Protein AF-A0A7S1LXK4-F1 (afdb_monomer)

Sequence (295 aa):
VEFARGAAPAPGPMAAAAAAAAPSRPEQGEATGSEATQEEAAAAAGPGPAPDNTASEDAEKEEGLSMALQESLAEALDREGADVSAALLHSKLDAPPRSSDGIVVWRLTNLTEEITRAILSSEALAGCRDHVTEAGCKVTPAWARGAILLVPLTEEFLSEVGLVLKEYNVVALESHKERLKEALMSVPRRRRPQVKPDHEAGAAGAEQAASGAHEEGADLGSGRAQPAPAAAAAACSAADPFEELGVVVEHTFLHCRGALHFDLSEASSSALVQTEPRGAAGAPARANPRRWGPA

Mean predicted aligned error: 17.81 Å

Foldseek 3Di:
DDDDDDDDDDDDDDDDDDDDDDDDDDDDDDPPDDDDDDDDDDDDDDDDDDPDPCVVVVVVVVVVVVVVVVVVVVVVVVVVVVVVVVVVVVVVVPPLPCPPQQKFKKFWPDDDPVLVCLCVVDPLLPVLCVQLVVLVHHQQDPLQQQEGESHNDDPVRCVVLVFRHYNRIYIDHPVCVVSSVVSLVVPPPVPRIDIDTDPPRRVPPPPVVPPPPDDDDDDDDDDDDDDDDDDDDDDDDDPDPPPDPDDDPDDDDDDPPDPPPPPPPDPDDDDDPPPPDPPPPPDPDPPDPPPDDDD

Solvent-accessible surface area (backbone atoms only — not comparable to full-atom values): 20071 Å² total; per-residue (Å²): 135,88,80,82,86,78,81,83,84,82,89,77,88,82,81,89,80,90,79,89,77,83,83,81,83,82,79,87,78,83,82,83,77,78,94,86,82,91,83,89,78,83,88,80,95,72,83,83,79,76,92,67,92,59,74,67,66,54,54,58,50,51,53,53,50,53,51,52,52,52,51,54,50,54,54,50,52,54,51,48,52,50,50,52,52,50,51,51,54,48,52,63,68,66,45,72,83,70,48,91,82,40,62,40,46,30,33,38,76,56,72,48,72,70,55,51,46,36,52,74,68,24,71,71,39,41,69,37,48,48,53,12,46,75,68,73,32,65,47,66,40,81,88,37,53,64,16,41,36,44,49,71,69,56,72,65,58,35,60,74,66,48,46,63,68,42,49,41,30,34,38,29,42,62,85,46,51,62,36,53,53,55,24,46,61,79,42,58,81,93,76,40,55,52,82,38,82,44,81,64,44,56,52,77,67,63,63,72,72,72,78,74,84,86,80,89,79,92,79,90,78,90,83,88,81,90,80,84,89,81,88,84,83,82,83,79,88,72,83,80,84,73,77,77,83,80,83,78,89,75,74,100,67,91,78,80,87,62,96,70,83,71,83,73,78,82,88,68,94,75,78,88,78,78,78,75,81,81,80,68,88,78,72,78,80,77,77,66,92,79,71,78,74,87,130

Structure (mmCIF, N/CA/C/O backbone):
data_AF-A0A7S1LXK4-F1
#
_entry.id   AF-A0A7S1LXK4-F1
#
loop_
_atom_site.group_PDB
_atom_site.id
_atom_site.type_symbol
_atom_site.label_atom_id
_atom_site.label_alt_id
_atom_site.label_comp_id
_atom_site.label_asym_id
_atom_site.label_entity_id
_atom_site.label_seq_id
_atom_site.pdbx_PDB_ins_code
_atom_site.Cartn_x
_atom_site.Cartn_y
_atom_site.Cartn_z
_atom_site.occupancy
_atom_site.B_iso_or_equiv
_atom_site.auth_seq_id
_atom_site.auth_comp_id
_atom_site.auth_asym_id
_atom_site.auth_atom_id
_atom_site.pdbx_PDB_model_num
ATOM 1 N N . VAL A 1 1 ? -41.955 26.066 17.492 1.00 53.88 1 VAL A N 1
ATOM 2 C CA . VAL A 1 1 ? -40.515 26.343 17.678 1.00 53.88 1 VAL A CA 1
ATOM 3 C C . VAL A 1 1 ? -39.891 26.309 16.295 1.00 53.88 1 VAL A C 1
ATOM 5 O O . VAL A 1 1 ? -39.625 25.236 15.773 1.00 53.88 1 VAL A O 1
ATOM 8 N N . GLU A 1 2 ? -39.849 27.474 15.650 1.00 47.59 2 GLU A N 1
ATOM 9 C CA . GLU A 1 2 ? -39.208 27.696 14.350 1.00 47.59 2 GLU A CA 1
ATOM 10 C C . GLU A 1 2 ? -37.697 27.517 14.493 1.00 47.59 2 GLU A C 1
ATOM 12 O O . GLU A 1 2 ? -37.084 28.172 15.335 1.00 47.59 2 GLU A O 1
ATOM 17 N N . PHE A 1 3 ? -37.093 26.654 13.675 1.00 47.16 3 PHE A N 1
ATOM 18 C CA . PHE A 1 3 ? -35.641 26.613 13.522 1.00 47.16 3 PHE A CA 1
ATOM 19 C C . PHE A 1 3 ? -35.255 27.309 12.221 1.00 47.16 3 PHE A C 1
ATOM 21 O O . PHE A 1 3 ? -35.591 26.871 11.120 1.00 47.16 3 PHE A O 1
ATOM 28 N N . ALA A 1 4 ? -34.582 28.441 12.402 1.00 53.91 4 ALA A N 1
ATOM 29 C CA . ALA A 1 4 ? -34.079 29.322 11.370 1.00 53.91 4 ALA A CA 1
ATOM 30 C C . ALA A 1 4 ? -33.127 28.589 10.411 1.00 53.91 4 ALA A C 1
ATOM 32 O O . ALA A 1 4 ? -32.164 27.942 10.824 1.00 53.91 4 ALA A O 1
ATOM 33 N N . ARG A 1 5 ? -33.388 28.740 9.109 1.00 56.91 5 ARG A N 1
ATOM 34 C CA . ARG A 1 5 ? -32.471 28.386 8.022 1.00 56.91 5 ARG A CA 1
ATOM 35 C C . ARG A 1 5 ? -31.301 29.375 8.021 1.00 56.91 5 ARG A C 1
ATOM 37 O O . ARG A 1 5 ? -31.470 30.525 7.628 1.00 56.91 5 ARG A O 1
ATOM 44 N N . GLY A 1 6 ? -30.136 28.922 8.480 1.00 56.69 6 GLY A N 1
ATOM 45 C CA . GLY A 1 6 ? -28.873 29.654 8.386 1.00 56.69 6 GLY A CA 1
ATOM 46 C C . GLY A 1 6 ? -28.344 29.661 6.951 1.00 56.69 6 GLY A C 1
ATOM 47 O O . GLY A 1 6 ? -28.226 28.613 6.321 1.00 56.69 6 GLY A O 1
ATOM 48 N N . ALA A 1 7 ? -28.073 30.861 6.445 1.00 56.94 7 ALA A N 1
ATOM 49 C CA . ALA A 1 7 ? -27.560 31.142 5.113 1.00 56.94 7 ALA A CA 1
ATOM 50 C C . ALA A 1 7 ? -26.106 30.666 4.935 1.00 56.94 7 ALA A C 1
ATOM 52 O O . ALA A 1 7 ? -25.262 30.885 5.803 1.00 56.94 7 ALA A O 1
ATOM 53 N N . ALA A 1 8 ? -25.821 30.048 3.787 1.00 54.75 8 ALA A N 1
ATOM 54 C CA . ALA A 1 8 ? -24.479 29.653 3.373 1.00 54.75 8 ALA A CA 1
ATOM 55 C C . ALA A 1 8 ? -23.673 30.869 2.858 1.00 54.75 8 ALA A C 1
ATOM 57 O O . ALA A 1 8 ? -24.229 31.680 2.111 1.00 54.75 8 ALA A O 1
ATOM 58 N N . PRO A 1 9 ? -22.382 31.010 3.215 1.00 66.00 9 PRO A N 1
ATOM 59 C CA . PRO A 1 9 ? -21.517 32.056 2.678 1.00 66.00 9 PRO A CA 1
ATOM 60 C C . PRO A 1 9 ? -21.028 31.717 1.260 1.00 66.00 9 PRO A C 1
ATOM 62 O O . PRO A 1 9 ? -20.690 30.575 0.952 1.00 66.00 9 PRO A O 1
ATOM 65 N N . ALA A 1 10 ? -20.992 32.733 0.397 1.00 57.09 10 ALA A N 1
ATOM 66 C CA . ALA A 1 10 ? -20.545 32.637 -0.990 1.00 57.09 10 ALA A CA 1
ATOM 67 C C . ALA A 1 10 ? -19.016 32.429 -1.107 1.00 57.09 10 ALA A C 1
ATOM 69 O O . ALA A 1 10 ? -18.265 33.034 -0.337 1.00 57.09 10 ALA A O 1
ATOM 70 N N . PRO A 1 11 ? -18.536 31.640 -2.088 1.00 63.84 11 PRO A N 1
ATOM 71 C CA . PRO A 1 11 ? -17.110 31.498 -2.373 1.00 63.84 11 PRO A CA 1
ATOM 72 C C . PRO A 1 11 ? -16.569 32.735 -3.108 1.00 63.84 11 PRO A C 1
ATOM 74 O O . PRO A 1 11 ? -17.102 33.151 -4.137 1.00 63.84 11 PRO A O 1
ATOM 77 N N . GLY A 1 12 ? -15.509 33.334 -2.562 1.00 61.81 12 GLY A N 1
ATOM 78 C CA . GLY A 1 12 ? -14.799 34.459 -3.174 1.00 61.81 12 GLY A CA 1
ATOM 79 C C . GLY A 1 12 ? -13.861 34.026 -4.314 1.00 61.81 12 GLY A C 1
ATOM 80 O O . GLY A 1 12 ? -13.369 32.896 -4.305 1.00 61.81 12 GLY A O 1
ATOM 81 N N . PRO A 1 13 ? -13.582 34.911 -5.290 1.00 63.34 13 PRO A N 1
ATOM 82 C CA . PRO A 1 13 ? -12.701 34.614 -6.416 1.00 63.34 13 PRO A CA 1
ATOM 83 C C . PRO A 1 13 ? -11.227 34.715 -5.994 1.00 63.34 13 PRO A C 1
ATOM 85 O O . PRO A 1 13 ? -10.754 35.794 -5.635 1.00 63.34 13 PRO A O 1
ATOM 88 N N . MET A 1 14 ? -10.483 33.605 -6.049 1.00 51.50 14 MET A N 1
ATOM 89 C CA . MET A 1 14 ? -9.023 33.639 -5.921 1.00 51.50 14 MET A CA 1
ATOM 90 C C . MET A 1 14 ? -8.381 33.936 -7.275 1.00 51.50 14 MET A C 1
ATOM 92 O O . MET A 1 14 ? -8.595 33.239 -8.265 1.00 51.50 14 MET A O 1
ATOM 96 N N . ALA A 1 15 ? -7.614 35.023 -7.282 1.00 45.06 15 ALA A N 1
ATOM 97 C CA . ALA A 1 15 ? -6.882 35.558 -8.411 1.00 45.06 15 ALA A CA 1
ATOM 98 C C . ALA A 1 15 ? -5.767 34.608 -8.871 1.00 45.06 15 ALA A C 1
ATOM 100 O O . ALA A 1 15 ? -4.943 34.156 -8.077 1.00 45.06 15 ALA A O 1
ATOM 101 N N . ALA A 1 16 ? -5.729 34.374 -10.181 1.00 43.91 16 ALA A N 1
ATOM 102 C CA . ALA A 1 16 ? -4.607 33.781 -10.884 1.00 43.91 16 ALA A CA 1
ATOM 103 C C . ALA A 1 16 ? -3.480 34.818 -11.023 1.00 43.91 16 ALA A C 1
ATOM 105 O O . ALA A 1 16 ? -3.682 35.884 -11.603 1.00 43.91 16 ALA A O 1
ATOM 106 N N . ALA A 1 17 ? -2.291 34.490 -10.521 1.00 40.62 17 ALA A N 1
ATOM 107 C CA . ALA A 1 17 ? -1.057 35.207 -10.817 1.00 40.62 17 ALA A CA 1
ATOM 108 C C . ALA A 1 17 ? -0.047 34.200 -11.374 1.00 40.62 17 ALA A C 1
ATOM 110 O O . ALA A 1 17 ? 0.619 33.481 -10.634 1.00 40.62 17 ALA A O 1
ATOM 111 N N . ALA A 1 18 ? 0.007 34.128 -12.703 1.00 41.75 18 ALA A N 1
ATOM 112 C CA . ALA A 1 18 ? 1.024 33.409 -13.450 1.00 41.75 18 ALA A CA 1
ATOM 113 C C . ALA A 1 18 ? 2.292 34.273 -13.517 1.00 41.75 18 ALA A C 1
ATOM 115 O O . ALA A 1 18 ? 2.270 35.366 -14.083 1.00 41.75 18 ALA A O 1
ATOM 116 N N . ALA A 1 19 ? 3.390 33.783 -12.946 1.00 42.47 19 ALA A N 1
ATOM 117 C CA . ALA A 1 19 ? 4.724 34.335 -13.141 1.00 42.47 19 ALA A CA 1
ATOM 118 C C . ALA A 1 19 ? 5.570 33.279 -13.860 1.00 42.47 19 ALA A C 1
ATOM 120 O O . ALA A 1 19 ? 6.016 32.305 -13.260 1.00 42.47 19 ALA A O 1
ATOM 121 N N . ALA A 1 20 ? 5.731 33.468 -15.169 1.00 43.97 20 ALA A N 1
ATOM 122 C CA . ALA A 1 20 ? 6.624 32.691 -16.012 1.00 43.97 20 ALA A CA 1
ATOM 123 C C . ALA A 1 20 ? 8.077 33.097 -15.719 1.00 43.97 20 ALA A C 1
ATOM 125 O O . ALA A 1 20 ? 8.474 34.231 -15.990 1.00 43.97 20 ALA A O 1
ATOM 126 N N . ALA A 1 21 ? 8.859 32.172 -15.167 1.00 40.34 21 ALA A N 1
ATOM 127 C CA . ALA A 1 21 ? 10.305 32.294 -15.036 1.00 40.34 21 ALA A CA 1
ATOM 128 C C . ALA A 1 21 ? 10.959 31.353 -16.056 1.00 40.34 21 ALA A C 1
ATOM 130 O O . ALA A 1 21 ? 10.802 30.138 -15.984 1.00 40.34 21 ALA A O 1
ATOM 131 N N . ALA A 1 22 ? 11.645 31.935 -17.038 1.00 53.81 22 ALA A N 1
ATOM 132 C CA . ALA A 1 22 ? 12.404 31.214 -18.052 1.00 53.81 22 ALA A CA 1
ATOM 133 C C . ALA A 1 22 ? 13.694 30.626 -17.447 1.00 53.81 22 ALA A C 1
ATOM 135 O O . ALA A 1 22 ? 14.408 31.365 -16.762 1.00 53.81 22 ALA A O 1
ATOM 136 N N . PRO A 1 23 ? 14.042 29.352 -17.705 1.00 49.03 23 PRO A N 1
ATOM 137 C CA . PRO A 1 23 ? 15.335 28.820 -17.307 1.00 49.03 23 PRO A CA 1
ATOM 138 C C . PRO A 1 23 ? 16.425 29.175 -18.325 1.00 49.03 23 PRO A C 1
ATOM 140 O O . PRO A 1 23 ? 16.318 28.951 -19.532 1.00 49.03 23 PRO A O 1
ATOM 143 N N . SER A 1 24 ? 17.483 29.760 -17.779 1.00 46.72 24 SER A N 1
ATOM 144 C CA . SER A 1 24 ? 18.736 30.122 -18.422 1.00 46.72 24 SER A CA 1
ATOM 145 C C . SER A 1 24 ? 19.463 28.902 -18.991 1.00 46.72 24 SER A C 1
ATOM 147 O O . SER A 1 24 ? 19.597 27.870 -18.340 1.00 46.72 24 SER A O 1
ATOM 149 N N . ARG A 1 25 ? 19.969 29.071 -20.210 1.00 52.72 25 ARG A N 1
ATOM 150 C CA . ARG A 1 25 ? 20.787 28.135 -20.987 1.00 52.72 25 ARG A CA 1
ATOM 151 C C . ARG A 1 25 ? 22.205 28.044 -20.387 1.00 52.72 25 ARG A C 1
ATOM 153 O O . ARG A 1 25 ? 22.871 29.080 -20.377 1.00 52.72 25 ARG A O 1
ATOM 160 N N . PRO A 1 26 ? 22.688 26.881 -19.908 1.00 50.69 26 PRO A N 1
ATOM 161 C CA . PRO A 1 26 ? 24.086 26.743 -19.522 1.00 50.69 26 PRO A CA 1
ATOM 162 C C . PRO A 1 26 ? 24.978 26.565 -20.755 1.00 50.69 26 PRO A C 1
ATOM 164 O O . PRO A 1 26 ? 24.621 25.913 -21.740 1.00 50.69 26 PRO A O 1
ATOM 167 N N . GLU A 1 27 ? 26.117 27.244 -20.683 1.00 50.47 27 GLU A N 1
ATOM 168 C CA . GLU A 1 27 ? 27.153 27.343 -21.696 1.00 50.47 27 GLU A CA 1
ATOM 169 C C . GLU A 1 27 ? 27.852 26.010 -21.969 1.00 50.47 27 GLU A C 1
ATOM 171 O O . GLU A 1 27 ? 28.003 25.148 -21.105 1.00 50.47 27 GLU A O 1
ATOM 176 N N . GLN A 1 28 ? 28.294 25.883 -23.216 1.00 44.75 28 GLN A N 1
ATOM 177 C CA . GLN A 1 28 ? 29.116 24.803 -23.731 1.00 44.75 28 GLN A CA 1
ATOM 178 C C . GLN A 1 28 ? 30.494 24.843 -23.057 1.00 44.75 28 GLN A C 1
ATOM 180 O O . GLN A 1 28 ? 31.266 25.773 -23.270 1.00 44.75 28 GLN A O 1
ATOM 185 N N . GLY A 1 29 ? 30.801 23.826 -22.253 1.00 43.09 29 GLY A N 1
ATOM 186 C CA . GLY A 1 29 ? 32.156 23.558 -21.782 1.00 43.09 29 GLY A CA 1
ATOM 187 C C . GLY A 1 29 ? 32.889 22.674 -22.785 1.00 43.09 29 GLY A C 1
ATOM 188 O O . GLY A 1 29 ? 32.691 21.461 -22.796 1.00 43.09 29 GLY A O 1
ATOM 189 N N . GLU A 1 30 ? 33.728 23.279 -23.625 1.00 50.88 30 GLU A N 1
ATOM 190 C CA . GLU A 1 30 ? 34.784 22.581 -24.362 1.00 50.88 30 GLU A CA 1
ATOM 191 C C . GLU A 1 30 ? 35.771 21.964 -23.361 1.00 50.88 30 GLU A C 1
ATOM 193 O O . GLU A 1 30 ? 36.568 22.664 -22.738 1.00 50.88 30 GLU A O 1
ATOM 198 N N . ALA A 1 31 ? 35.725 20.641 -23.206 1.00 43.78 31 ALA A N 1
ATOM 199 C CA . ALA A 1 31 ? 36.768 19.888 -22.524 1.00 43.78 31 ALA A CA 1
ATOM 200 C C . ALA A 1 31 ? 37.846 19.495 -23.542 1.00 43.78 31 ALA A C 1
ATOM 202 O O . ALA A 1 31 ? 37.833 18.410 -24.119 1.00 43.78 31 ALA A O 1
ATOM 203 N N . THR A 1 32 ? 38.779 20.413 -23.770 1.00 48.84 32 THR A N 1
ATOM 204 C CA . THR A 1 32 ? 40.117 20.095 -24.267 1.00 48.84 32 THR A CA 1
ATOM 205 C C . THR A 1 32 ? 40.900 19.424 -23.133 1.00 48.84 32 THR A C 1
ATOM 207 O O . THR A 1 32 ? 41.011 19.970 -22.037 1.00 48.84 32 THR A O 1
ATOM 210 N N . GLY A 1 33 ? 41.403 18.206 -23.358 1.00 41.22 33 GLY A N 1
ATOM 211 C CA . GLY A 1 33 ? 42.074 17.416 -22.323 1.00 41.22 33 GLY A CA 1
ATOM 212 C C . GLY A 1 33 ? 43.125 16.463 -22.885 1.00 41.22 33 GLY A C 1
ATOM 213 O O . GLY A 1 33 ? 42.791 15.349 -23.265 1.00 41.22 33 GLY A O 1
ATOM 214 N N . SER A 1 34 ? 44.361 16.973 -22.914 1.00 46.03 34 SER A N 1
ATOM 215 C CA . SER A 1 34 ? 45.692 16.351 -22.768 1.00 46.03 34 SER A CA 1
ATOM 216 C C . SER A 1 34 ? 45.949 14.924 -23.283 1.00 46.03 34 SER A C 1
ATOM 218 O O . SER A 1 34 ? 45.336 13.961 -22.845 1.00 46.03 34 SER A O 1
ATOM 220 N N . GLU A 1 35 ? 46.885 14.715 -24.216 1.00 48.69 35 GLU A N 1
ATOM 221 C CA . GLU A 1 35 ? 48.357 14.806 -24.040 1.00 48.69 35 GLU A CA 1
ATOM 222 C C . GLU A 1 35 ? 48.911 13.991 -22.858 1.00 48.69 35 GLU A C 1
ATOM 224 O O . GLU A 1 35 ? 48.919 14.462 -21.726 1.00 48.69 35 GLU A O 1
ATOM 229 N N . ALA A 1 36 ? 49.417 12.793 -23.169 1.00 49.16 36 ALA A N 1
ATOM 230 C CA . ALA A 1 36 ? 50.569 12.080 -22.587 1.00 49.16 36 ALA A CA 1
ATOM 231 C C . ALA A 1 36 ? 50.424 10.608 -23.034 1.00 49.16 36 ALA A C 1
ATOM 233 O O . ALA A 1 36 ? 49.362 10.020 -22.884 1.00 49.16 36 ALA A O 1
ATOM 234 N N . THR A 1 37 ? 51.392 9.947 -23.662 1.00 46.97 37 THR A N 1
ATOM 235 C CA . THR A 1 37 ? 52.728 9.687 -23.123 1.00 46.97 37 THR A CA 1
ATOM 236 C C . THR A 1 37 ? 53.651 9.276 -24.273 1.00 46.97 37 THR A C 1
ATOM 238 O O . THR A 1 37 ? 53.353 8.338 -25.010 1.00 46.97 37 THR A O 1
ATOM 241 N N . GLN A 1 38 ? 54.771 9.987 -24.419 1.00 48.25 38 GLN A N 1
ATOM 242 C CA . GLN A 1 38 ? 55.936 9.545 -25.183 1.00 48.25 38 GLN A CA 1
ATOM 243 C C . GLN A 1 38 ? 56.698 8.522 -24.336 1.00 48.25 38 GLN A C 1
ATOM 245 O O . GLN A 1 38 ? 57.143 8.859 -23.240 1.00 48.25 38 GLN A O 1
ATOM 250 N N . GLU A 1 39 ? 56.863 7.299 -24.843 1.00 54.84 39 GLU A N 1
ATOM 251 C CA . GLU A 1 39 ? 57.830 6.345 -24.302 1.00 54.84 39 GLU A CA 1
ATOM 252 C C . GLU A 1 39 ? 58.993 6.191 -25.287 1.00 54.84 39 GLU A C 1
ATOM 254 O O . GLU A 1 39 ? 58.870 5.704 -26.411 1.00 54.84 39 GLU A O 1
ATOM 259 N N . GLU A 1 40 ? 60.116 6.720 -24.823 1.00 58.50 40 GLU A N 1
ATOM 260 C CA . GLU A 1 40 ? 61.453 6.717 -25.382 1.00 58.50 40 GLU A CA 1
ATOM 261 C C . GLU A 1 40 ? 62.069 5.314 -25.256 1.00 58.50 40 GLU A C 1
ATOM 263 O O . GLU A 1 40 ? 62.276 4.820 -24.149 1.00 58.50 40 GLU A O 1
ATOM 268 N N . ALA A 1 41 ? 62.412 4.676 -26.379 1.00 52.78 41 ALA A N 1
ATOM 269 C CA . ALA A 1 41 ? 63.251 3.479 -26.378 1.00 52.78 41 ALA A CA 1
ATOM 270 C C . ALA A 1 41 ? 64.334 3.576 -27.457 1.00 52.78 41 ALA A C 1
ATOM 272 O O . ALA A 1 41 ? 64.081 3.747 -28.650 1.00 52.78 41 ALA A O 1
ATOM 273 N N . ALA A 1 42 ? 65.570 3.504 -26.976 1.00 48.62 42 ALA A N 1
ATOM 274 C CA . ALA A 1 42 ? 66.796 3.807 -27.679 1.00 48.62 42 ALA A CA 1
ATOM 275 C C . ALA A 1 42 ? 67.272 2.700 -28.640 1.00 48.62 42 ALA A C 1
ATOM 277 O O . ALA A 1 42 ? 67.256 1.514 -28.329 1.00 48.62 42 ALA A O 1
ATOM 278 N N . ALA A 1 43 ? 67.797 3.165 -29.776 1.00 52.22 43 ALA A N 1
ATOM 279 C CA . ALA A 1 43 ? 69.031 2.743 -30.442 1.00 52.22 43 ALA A CA 1
ATOM 280 C C . ALA A 1 43 ? 69.397 1.242 -30.488 1.00 52.22 43 ALA A C 1
ATOM 282 O O . ALA A 1 43 ? 70.095 0.722 -29.619 1.00 52.22 43 ALA A O 1
ATOM 283 N N . ALA A 1 44 ? 69.144 0.622 -31.644 1.00 47.50 44 ALA A N 1
ATOM 284 C CA . ALA A 1 44 ? 70.005 -0.427 -32.187 1.00 47.50 44 ALA A CA 1
ATOM 285 C C . ALA A 1 44 ? 70.145 -0.246 -33.709 1.00 47.50 44 ALA A C 1
ATOM 287 O O . ALA A 1 44 ? 69.216 -0.483 -34.475 1.00 47.50 44 ALA A O 1
ATOM 288 N N . ALA A 1 45 ? 71.319 0.222 -34.136 1.00 58.12 45 ALA A N 1
ATOM 289 C CA . ALA A 1 45 ? 71.684 0.403 -35.535 1.00 58.12 45 ALA A CA 1
ATOM 290 C C . ALA A 1 45 ? 71.883 -0.964 -36.215 1.00 58.12 45 ALA A C 1
ATOM 292 O O . ALA A 1 45 ? 72.856 -1.666 -35.935 1.00 58.12 45 ALA A O 1
ATOM 293 N N . GLY A 1 46 ? 70.957 -1.327 -37.105 1.00 56.81 46 GLY A N 1
ATOM 294 C CA . GLY A 1 46 ? 71.030 -2.490 -37.992 1.00 56.81 46 GLY A CA 1
ATOM 295 C C . GLY A 1 46 ? 71.011 -2.079 -39.473 1.00 56.81 46 GLY A C 1
ATOM 296 O O . GLY A 1 46 ? 70.585 -0.968 -39.787 1.00 56.81 46 GLY A O 1
ATOM 297 N N . PRO A 1 47 ? 71.512 -2.931 -40.386 1.00 56.09 47 PRO A N 1
ATOM 298 C CA . PRO A 1 47 ? 71.882 -2.558 -41.748 1.00 56.09 47 PRO A CA 1
ATOM 299 C C . PRO A 1 47 ? 70.666 -2.233 -42.624 1.00 56.09 47 PRO A C 1
ATOM 301 O O . PRO A 1 47 ? 69.647 -2.914 -42.566 1.00 56.09 47 PRO A O 1
ATOM 304 N N . GLY A 1 48 ? 70.815 -1.181 -43.435 1.00 57.03 48 GLY A N 1
ATOM 305 C CA . GLY A 1 48 ? 69.747 -0.534 -44.196 1.00 57.03 48 GLY A CA 1
ATOM 306 C C . GLY A 1 48 ? 68.939 -1.477 -45.100 1.00 57.03 48 GLY A C 1
ATOM 307 O O . GLY A 1 48 ? 69.536 -2.174 -45.927 1.00 57.03 48 GLY A O 1
ATOM 308 N N . PRO A 1 49 ? 67.597 -1.472 -44.985 1.00 62.97 49 PRO A N 1
ATOM 309 C CA . PRO A 1 49 ? 66.726 -2.171 -45.913 1.00 62.97 49 PRO A CA 1
ATOM 310 C C . PRO A 1 49 ? 66.633 -1.387 -47.227 1.00 62.97 49 PRO A C 1
ATOM 312 O O . PRO A 1 49 ? 66.597 -0.155 -47.249 1.00 62.97 49 PRO A O 1
ATOM 315 N N . ALA A 1 50 ? 66.628 -2.123 -48.335 1.00 62.44 50 ALA A N 1
ATOM 316 C CA . ALA A 1 50 ? 66.346 -1.585 -49.658 1.00 62.44 50 ALA A CA 1
ATOM 317 C C . ALA A 1 50 ? 64.943 -0.934 -49.688 1.00 62.44 50 ALA A C 1
ATOM 319 O O . ALA A 1 50 ? 64.076 -1.362 -48.925 1.00 62.44 50 ALA A O 1
ATOM 320 N N . PRO A 1 51 ? 64.708 0.085 -50.539 1.00 64.75 51 PRO A N 1
ATOM 321 C CA . PRO A 1 51 ? 63.408 0.739 -50.672 1.00 64.75 51 PRO A CA 1
ATOM 322 C C . PRO A 1 51 ? 62.404 -0.247 -51.276 1.00 64.75 51 PRO A C 1
ATOM 324 O O . PRO A 1 51 ? 62.342 -0.423 -52.493 1.00 64.75 51 PRO A O 1
ATOM 327 N N . ASP A 1 52 ? 61.682 -0.939 -50.401 1.00 57.22 52 ASP A N 1
ATOM 328 C CA . ASP A 1 52 ? 60.659 -1.904 -50.770 1.00 57.22 52 ASP A CA 1
ATOM 329 C C . ASP A 1 52 ? 59.356 -1.172 -51.102 1.00 57.22 52 ASP A C 1
ATOM 331 O O . ASP A 1 52 ? 58.964 -0.200 -50.453 1.00 57.22 52 ASP A O 1
ATOM 335 N N . ASN A 1 53 ? 58.708 -1.615 -52.169 1.00 62.22 53 ASN A N 1
ATOM 336 C CA . ASN A 1 53 ? 57.628 -0.916 -52.865 1.00 62.22 53 ASN A CA 1
ATOM 337 C C . ASN A 1 53 ? 56.257 -1.115 -52.173 1.00 62.22 53 ASN A C 1
ATOM 339 O O . ASN A 1 53 ? 55.220 -1.120 -52.832 1.00 62.22 53 ASN A O 1
ATOM 343 N N . THR A 1 54 ? 56.250 -1.324 -50.852 1.00 61.97 54 THR A N 1
ATOM 344 C CA . THR A 1 54 ? 55.106 -1.802 -50.051 1.00 61.97 54 THR A CA 1
ATOM 345 C C . THR A 1 54 ? 54.227 -0.694 -49.463 1.00 61.97 54 THR A C 1
ATOM 347 O O . THR A 1 54 ? 53.143 -0.976 -48.967 1.00 61.97 54 THR A O 1
ATOM 350 N N . ALA A 1 55 ? 54.625 0.578 -49.573 1.00 69.56 55 ALA A N 1
ATOM 351 C CA . ALA A 1 55 ? 53.913 1.706 -48.958 1.00 69.56 55 ALA A CA 1
ATOM 352 C C . ALA A 1 55 ? 52.482 1.948 -49.493 1.00 69.56 55 ALA A C 1
ATOM 354 O O . ALA A 1 55 ? 51.701 2.643 -48.852 1.00 69.56 55 ALA A O 1
ATOM 355 N N . SER A 1 56 ? 52.128 1.397 -50.660 1.00 72.62 56 SER A N 1
ATOM 356 C CA . SER A 1 56 ? 50.790 1.567 -51.246 1.00 72.62 56 SER A CA 1
ATOM 357 C C . SER A 1 56 ? 49.749 0.599 -50.678 1.00 72.62 56 SER A C 1
ATOM 359 O O . SER A 1 56 ? 48.573 0.941 -50.651 1.00 72.62 56 SER A O 1
ATOM 361 N N . GLU A 1 57 ? 50.148 -0.598 -50.242 1.00 81.31 57 GLU A N 1
ATOM 362 C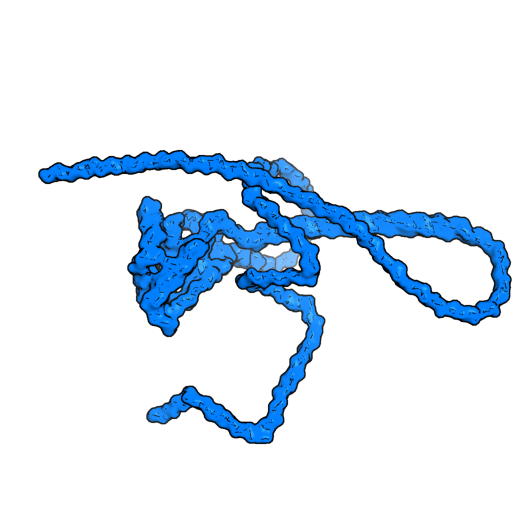 CA . GLU A 1 57 ? 49.200 -1.618 -49.764 1.00 81.31 57 GLU A CA 1
ATOM 363 C C . GLU A 1 57 ? 48.767 -1.383 -48.312 1.00 81.31 57 GLU A C 1
ATOM 365 O O . GLU A 1 57 ? 47.733 -1.891 -47.882 1.00 81.31 57 GLU A O 1
ATOM 370 N N . ASP A 1 58 ? 49.554 -0.631 -47.544 1.00 83.62 58 ASP A N 1
ATOM 371 C CA . ASP A 1 58 ? 49.257 -0.355 -46.139 1.00 83.62 58 ASP A CA 1
ATOM 372 C C . ASP A 1 58 ? 48.206 0.756 -45.981 1.00 83.62 58 ASP A C 1
ATOM 374 O O . ASP A 1 58 ? 47.362 0.664 -45.092 1.00 83.62 58 ASP A O 1
ATOM 378 N N . ALA A 1 59 ? 48.169 1.731 -46.898 1.00 85.38 59 ALA A N 1
ATOM 379 C CA . ALA A 1 59 ? 47.162 2.796 -46.894 1.00 85.38 59 ALA A CA 1
ATOM 380 C C . ALA A 1 59 ? 45.741 2.262 -47.162 1.00 85.38 59 ALA A C 1
ATOM 382 O O . ALA A 1 59 ? 44.800 2.611 -46.452 1.00 85.38 59 ALA A O 1
ATOM 383 N N . GLU A 1 60 ? 45.581 1.353 -48.131 1.00 88.56 60 GLU A N 1
ATOM 384 C CA . GLU A 1 60 ? 44.274 0.744 -48.434 1.00 88.56 60 GLU A CA 1
ATOM 385 C C . GLU A 1 60 ? 43.764 -0.132 -47.276 1.00 88.56 60 GLU A C 1
ATOM 387 O O . GLU A 1 60 ? 42.564 -0.185 -46.996 1.00 88.56 60 GLU A O 1
ATOM 392 N N . LYS A 1 61 ? 44.676 -0.805 -46.560 1.00 90.25 61 LYS A N 1
ATOM 393 C CA . LYS A 1 61 ? 44.331 -1.590 -45.365 1.00 90.25 61 LYS A CA 1
ATOM 394 C C . LYS A 1 61 ? 43.915 -0.694 -44.203 1.00 90.25 61 LYS A C 1
ATOM 396 O O . LYS A 1 61 ? 42.982 -1.045 -43.484 1.00 90.25 61 LYS A O 1
ATOM 401 N N . GLU A 1 62 ? 44.584 0.441 -44.016 1.00 92.12 62 GLU A N 1
ATOM 402 C CA . GLU A 1 62 ? 44.252 1.404 -42.965 1.00 92.12 62 GLU A CA 1
ATOM 403 C C . GLU A 1 62 ? 42.867 2.027 -43.192 1.00 92.12 62 GLU A C 1
ATOM 405 O O . GLU A 1 62 ? 42.046 2.048 -42.271 1.00 92.12 62 GLU A O 1
ATOM 410 N N . GLU A 1 63 ? 42.550 2.426 -44.428 1.00 93.25 63 GLU A N 1
ATOM 411 C CA . GLU A 1 63 ? 41.215 2.926 -44.781 1.00 93.25 63 GLU A CA 1
ATOM 412 C C . GLU A 1 63 ? 40.134 1.861 -44.539 1.00 93.25 63 GLU A C 1
ATOM 414 O O . GLU A 1 63 ? 39.126 2.143 -43.884 1.00 93.25 63 GLU A O 1
ATOM 419 N N . GLY A 1 64 ? 40.366 0.615 -44.965 1.00 94.38 64 GLY A N 1
ATOM 420 C CA . GLY A 1 64 ? 39.431 -0.489 -44.730 1.00 94.38 64 GLY A CA 1
ATOM 421 C C . GLY A 1 64 ? 39.189 -0.782 -43.244 1.00 94.38 64 GLY A C 1
ATOM 422 O O . GLY A 1 64 ? 38.047 -1.001 -42.832 1.00 94.38 64 GLY A O 1
ATOM 423 N N . LEU A 1 65 ? 40.238 -0.737 -42.417 1.00 94.31 65 LEU A N 1
ATOM 424 C CA . LEU A 1 65 ? 40.123 -0.902 -40.964 1.00 94.31 65 LEU A CA 1
ATOM 425 C C . LEU A 1 65 ? 39.348 0.250 -40.319 1.00 94.31 65 LEU A C 1
ATOM 427 O O . LEU A 1 65 ? 38.511 0.008 -39.449 1.00 94.31 65 LEU A O 1
ATOM 431 N N . SER A 1 66 ? 39.591 1.487 -40.759 1.00 95.06 66 SER A N 1
ATOM 432 C CA . SER A 1 66 ? 38.896 2.666 -40.236 1.00 95.06 66 SER A CA 1
ATOM 433 C C . SER A 1 66 ? 37.385 2.596 -40.485 1.00 95.06 66 SER A C 1
ATOM 435 O O . SER A 1 66 ? 36.595 2.834 -39.569 1.00 95.06 66 SER A O 1
ATOM 437 N N . MET A 1 67 ? 36.980 2.164 -41.684 1.00 96.38 67 MET A N 1
ATOM 438 C CA . MET A 1 67 ? 35.573 1.985 -42.037 1.00 96.38 67 MET A CA 1
ATOM 439 C C . MET A 1 67 ? 34.922 0.862 -41.224 1.00 96.38 67 MET A C 1
ATOM 441 O O . MET A 1 67 ? 33.834 1.056 -40.686 1.00 96.38 67 MET A O 1
ATOM 445 N N . ALA A 1 68 ? 35.597 -0.284 -41.074 1.00 97.06 68 ALA A N 1
ATOM 446 C CA . ALA A 1 68 ? 35.077 -1.411 -40.299 1.00 97.06 68 ALA A CA 1
ATOM 447 C C . ALA A 1 68 ? 34.888 -1.064 -38.811 1.00 97.06 68 ALA A C 1
ATOM 449 O O . ALA A 1 68 ? 33.895 -1.459 -38.199 1.00 97.06 68 ALA A O 1
ATOM 450 N N . LEU A 1 69 ? 35.811 -0.293 -38.223 1.00 96.25 69 LEU A N 1
ATOM 451 C CA . LEU A 1 69 ? 35.675 0.195 -36.849 1.00 96.25 69 LEU A CA 1
ATOM 452 C C . LEU A 1 69 ? 34.497 1.162 -36.704 1.00 96.25 69 LEU A C 1
ATOM 454 O O . LEU A 1 69 ? 33.744 1.060 -35.736 1.00 96.25 69 LEU A O 1
ATOM 458 N N . GLN A 1 70 ? 34.315 2.073 -37.664 1.00 97.06 70 GLN A N 1
ATOM 459 C CA . GLN A 1 70 ? 33.205 3.023 -37.646 1.00 97.06 70 GLN A CA 1
ATOM 460 C C . GLN A 1 70 ? 31.846 2.315 -37.753 1.00 97.06 70 GLN A C 1
ATOM 462 O O . GLN A 1 70 ? 30.925 2.651 -37.008 1.00 97.06 70 GLN A O 1
ATOM 467 N N . GLU A 1 71 ? 31.727 1.318 -38.632 1.00 97.50 71 GLU A N 1
ATOM 468 C CA . GLU A 1 71 ? 30.512 0.509 -38.779 1.00 97.50 71 GLU A CA 1
ATOM 469 C C . GLU A 1 71 ? 30.229 -0.312 -37.516 1.00 97.50 71 GLU A C 1
ATOM 471 O O . GLU A 1 71 ? 29.114 -0.283 -36.994 1.00 97.50 71 GLU A O 1
ATOM 476 N N . SER A 1 72 ? 31.253 -0.968 -36.960 1.00 97.38 72 SER A N 1
ATOM 477 C CA . SER A 1 72 ? 31.111 -1.730 -35.718 1.00 97.38 72 SER A CA 1
ATOM 478 C C . SER A 1 72 ? 30.698 -0.852 -34.534 1.00 97.38 72 SER A C 1
ATOM 480 O O . SER A 1 72 ? 29.967 -1.324 -33.664 1.00 97.38 72 SER A O 1
ATOM 482 N N . LEU A 1 73 ? 31.169 0.398 -34.468 1.00 97.00 73 LEU A N 1
ATOM 483 C CA . LEU A 1 73 ? 30.795 1.341 -33.413 1.00 97.00 73 LEU A CA 1
ATOM 484 C C . LEU A 1 73 ? 29.331 1.765 -33.564 1.00 97.00 73 LEU A C 1
ATOM 486 O O . LEU A 1 73 ? 28.587 1.733 -32.585 1.00 97.00 73 LEU A O 1
ATOM 490 N N . ALA A 1 74 ? 28.904 2.108 -34.782 1.00 97.75 74 ALA A N 1
ATOM 491 C CA . ALA A 1 74 ? 27.516 2.469 -35.059 1.00 97.75 74 ALA A CA 1
ATOM 492 C C . ALA A 1 74 ? 26.552 1.324 -34.702 1.00 97.75 74 ALA A C 1
ATOM 494 O O . ALA A 1 74 ? 25.579 1.540 -33.984 1.00 97.75 74 ALA A O 1
ATOM 495 N N . GLU A 1 75 ? 26.872 0.092 -35.107 1.00 97.50 75 GLU A N 1
ATOM 496 C CA . GLU A 1 75 ? 26.043 -1.073 -34.790 1.00 97.50 75 GLU A CA 1
ATOM 497 C C . GLU A 1 75 ? 25.995 -1.361 -33.278 1.00 97.50 75 GLU A C 1
ATOM 499 O O . GLU A 1 75 ? 24.952 -1.739 -32.744 1.00 97.50 75 GLU A O 1
ATOM 504 N N . ALA A 1 76 ? 27.108 -1.174 -32.560 1.00 97.00 76 ALA A N 1
ATOM 505 C CA . ALA A 1 76 ? 27.139 -1.345 -31.109 1.00 97.00 76 ALA A CA 1
ATOM 506 C C . ALA A 1 76 ? 26.239 -0.329 -30.385 1.00 97.00 76 ALA A C 1
ATOM 508 O O . ALA A 1 76 ? 25.504 -0.721 -29.479 1.00 97.00 76 ALA A O 1
ATOM 509 N N . LEU A 1 77 ? 26.245 0.937 -30.817 1.00 97.25 77 LEU A N 1
ATOM 510 C CA . LEU A 1 77 ? 25.366 1.976 -30.270 1.00 97.25 77 LEU A CA 1
ATOM 511 C C . LEU A 1 77 ? 23.887 1.678 -30.530 1.00 97.25 77 LEU A C 1
ATOM 513 O O . LEU A 1 77 ? 23.062 1.856 -29.634 1.00 97.25 77 LEU A O 1
ATOM 517 N N . ASP A 1 78 ? 23.548 1.193 -31.725 1.00 97.06 78 ASP A N 1
ATOM 518 C CA . ASP A 1 78 ? 22.167 0.840 -32.063 1.00 97.06 78 ASP A CA 1
ATOM 519 C C . ASP A 1 78 ? 21.658 -0.329 -31.206 1.00 97.06 78 ASP A C 1
ATOM 521 O O . ASP A 1 78 ? 20.526 -0.293 -30.712 1.00 97.06 78 ASP A O 1
ATOM 525 N N . ARG A 1 79 ? 22.500 -1.349 -30.975 1.00 97.12 79 ARG A N 1
ATOM 526 C CA . ARG A 1 79 ? 22.164 -2.465 -30.074 1.00 97.12 79 ARG A CA 1
ATOM 527 C C . ARG A 1 79 ? 21.990 -1.997 -28.634 1.00 97.12 79 ARG A C 1
ATOM 529 O O . ARG A 1 79 ? 20.997 -2.353 -28.010 1.00 97.12 79 ARG A O 1
ATOM 536 N N . GLU A 1 80 ? 22.901 -1.171 -28.125 1.00 96.75 80 GLU A N 1
ATOM 537 C CA . GLU A 1 80 ? 22.790 -0.626 -26.770 1.00 96.75 80 GLU A CA 1
ATOM 538 C C . GLU A 1 80 ? 21.513 0.211 -26.612 1.00 96.75 80 GLU A C 1
ATOM 540 O O . GLU A 1 80 ? 20.773 0.041 -25.645 1.00 96.75 80 GLU A O 1
ATOM 545 N N . GLY A 1 81 ? 21.196 1.064 -27.589 1.00 97.06 81 GLY A N 1
ATOM 546 C CA . GLY A 1 81 ? 19.962 1.846 -27.592 1.00 97.06 81 GLY A CA 1
ATOM 547 C C . GLY A 1 81 ? 18.709 0.965 -27.570 1.00 97.06 81 GLY A C 1
ATOM 548 O O . GLY A 1 81 ? 17.771 1.234 -26.811 1.00 97.06 81 GLY A O 1
ATOM 549 N N . ALA A 1 82 ? 18.707 -0.117 -28.355 1.00 97.06 82 ALA A N 1
ATOM 550 C CA . ALA A 1 82 ? 17.627 -1.097 -28.351 1.00 97.06 82 ALA A CA 1
ATOM 551 C C . ALA A 1 82 ? 17.495 -1.784 -26.982 1.00 97.06 82 ALA A C 1
ATOM 553 O O . ALA A 1 82 ? 16.396 -1.800 -26.422 1.00 97.06 82 ALA A O 1
ATOM 554 N N . ASP A 1 83 ? 18.598 -2.257 -26.402 1.00 97.06 83 ASP A N 1
ATOM 555 C CA . ASP A 1 83 ? 18.617 -2.942 -25.107 1.00 97.06 83 ASP A CA 1
ATOM 556 C C . ASP A 1 83 ? 18.180 -2.021 -23.960 1.00 97.06 83 ASP A C 1
ATOM 558 O O . ASP A 1 83 ? 17.354 -2.410 -23.132 1.00 97.06 83 ASP A O 1
ATOM 562 N N . VAL A 1 84 ? 18.650 -0.770 -23.937 1.00 97.25 84 VAL A N 1
ATOM 563 C CA . VAL A 1 84 ? 18.236 0.237 -22.947 1.00 97.25 84 VAL A CA 1
ATOM 564 C C . VAL A 1 84 ? 16.744 0.538 -23.076 1.00 97.25 84 VAL A C 1
ATOM 566 O O . VAL A 1 84 ? 16.035 0.595 -22.068 1.00 97.25 84 VAL A O 1
ATOM 569 N N . SER A 1 85 ? 16.234 0.696 -24.302 1.00 96.06 85 SER A N 1
ATOM 570 C CA . SER A 1 85 ? 14.807 0.948 -24.522 1.00 96.06 85 SER A CA 1
ATOM 571 C C . SER A 1 85 ? 13.939 -0.239 -24.086 1.00 96.06 85 SER A C 1
ATOM 573 O O . SER A 1 85 ? 12.914 -0.041 -23.429 1.00 96.06 85 SER A O 1
ATOM 575 N N . ALA A 1 86 ? 14.382 -1.469 -24.361 1.00 96.12 86 ALA A N 1
ATOM 576 C CA . ALA A 1 86 ? 13.710 -2.689 -23.939 1.00 96.12 86 ALA A CA 1
ATOM 577 C C . ALA A 1 86 ? 13.724 -2.829 -22.411 1.00 96.12 86 ALA A C 1
ATOM 579 O O . ALA A 1 86 ? 12.675 -3.054 -21.807 1.00 96.12 86 ALA A O 1
ATOM 580 N N . ALA A 1 87 ? 14.876 -2.618 -21.770 1.00 94.12 87 ALA A N 1
ATOM 581 C CA . ALA A 1 87 ? 15.011 -2.653 -20.317 1.00 94.12 87 ALA A CA 1
ATOM 582 C C . ALA A 1 87 ? 14.109 -1.614 -19.634 1.00 94.12 87 ALA A C 1
ATOM 584 O O . ALA A 1 87 ? 13.478 -1.908 -18.619 1.00 94.12 87 ALA A O 1
ATOM 585 N N . LEU A 1 88 ? 13.984 -0.417 -20.211 1.00 94.06 88 LEU A N 1
ATOM 586 C CA . LEU A 1 88 ? 13.131 0.646 -19.684 1.00 94.06 88 LEU A CA 1
ATOM 587 C C . LEU A 1 88 ? 11.639 0.315 -19.826 1.00 94.06 88 LEU A C 1
ATOM 589 O O . LEU A 1 88 ? 10.868 0.557 -18.896 1.00 94.06 88 LEU A O 1
ATOM 593 N N . LEU A 1 89 ? 11.227 -0.273 -20.953 1.00 91.81 89 LEU A N 1
ATOM 594 C CA . LEU A 1 89 ? 9.859 -0.768 -21.128 1.00 91.81 89 LEU A CA 1
ATOM 595 C C . LEU A 1 89 ? 9.547 -1.901 -20.146 1.00 91.81 89 LEU A C 1
ATOM 597 O O . LEU A 1 89 ? 8.495 -1.877 -19.512 1.00 91.81 89 LEU A O 1
ATOM 601 N N . HIS A 1 90 ? 10.474 -2.838 -19.950 1.00 88.25 90 HIS A N 1
ATOM 602 C CA . HIS A 1 90 ? 10.315 -3.910 -18.971 1.00 88.25 90 HIS A CA 1
ATOM 603 C C . HIS A 1 90 ? 10.260 -3.382 -17.536 1.00 88.25 90 HIS A C 1
ATOM 605 O O . HIS A 1 90 ? 9.372 -3.778 -16.792 1.00 88.25 90 HIS A O 1
ATOM 611 N N . SER A 1 91 ? 11.116 -2.432 -17.155 1.00 83.94 91 SER A N 1
ATOM 612 C CA . SER A 1 91 ? 11.101 -1.839 -15.811 1.00 83.94 91 SER A CA 1
ATOM 613 C C . SER A 1 91 ? 9.804 -1.076 -15.516 1.00 83.94 91 SER A C 1
ATOM 615 O O . SER A 1 91 ? 9.311 -1.113 -14.389 1.00 83.94 91 SER A O 1
ATOM 617 N N . LYS A 1 92 ? 9.206 -0.432 -16.528 1.00 82.25 92 LYS A N 1
ATOM 618 C CA . LYS A 1 92 ? 7.886 0.206 -16.397 1.00 82.25 92 LYS A CA 1
ATOM 619 C C . LYS A 1 92 ? 6.753 -0.802 -16.207 1.00 82.25 92 LYS A C 1
ATOM 621 O O . LYS A 1 92 ? 5.791 -0.482 -15.518 1.00 82.25 92 LYS A O 1
ATOM 626 N N . LEU A 1 93 ? 6.855 -1.978 -16.824 1.00 76.38 93 LEU A N 1
ATOM 627 C CA . LEU A 1 93 ? 5.864 -3.050 -16.695 1.00 76.38 93 LEU A CA 1
ATOM 628 C C . LEU A 1 93 ? 6.030 -3.852 -15.397 1.00 76.38 93 LEU A C 1
ATOM 630 O O . LEU A 1 93 ? 5.043 -4.356 -14.872 1.00 76.38 93 LEU A O 1
ATOM 634 N N . ASP A 1 94 ? 7.260 -3.964 -14.897 1.00 72.25 94 ASP A N 1
ATOM 635 C CA . ASP A 1 94 ? 7.598 -4.740 -13.700 1.00 72.25 94 ASP A CA 1
ATOM 636 C C . ASP A 1 94 ? 7.397 -3.947 -12.400 1.00 72.25 94 ASP A C 1
ATOM 638 O O . ASP A 1 94 ? 7.257 -4.514 -11.316 1.00 72.25 94 ASP A O 1
ATOM 642 N N . ALA A 1 95 ? 7.318 -2.614 -12.486 1.00 67.38 95 ALA A N 1
ATOM 643 C CA . ALA A 1 95 ? 6.857 -1.810 -11.366 1.00 67.38 95 ALA A CA 1
ATOM 644 C C . ALA A 1 95 ? 5.407 -2.216 -11.036 1.00 67.38 95 ALA A C 1
ATOM 646 O O . ALA A 1 95 ? 4.530 -2.050 -11.891 1.00 67.38 95 ALA A O 1
ATOM 647 N N . PRO A 1 96 ? 5.118 -2.703 -9.810 1.00 65.31 96 PRO A N 1
ATOM 648 C CA . PRO A 1 96 ? 3.757 -3.036 -9.415 1.00 65.31 96 PRO A CA 1
ATOM 649 C C . PRO A 1 96 ? 2.876 -1.826 -9.713 1.00 65.31 96 PRO A C 1
ATOM 651 O O . PRO A 1 96 ? 3.287 -0.720 -9.338 1.00 65.31 96 PRO A O 1
ATOM 654 N N . PRO A 1 97 ? 1.722 -1.990 -10.386 1.00 64.62 97 PRO A N 1
ATOM 655 C CA . PRO A 1 97 ? 0.881 -0.870 -10.772 1.00 64.62 97 PRO A CA 1
ATOM 656 C C . PRO A 1 97 ? 0.551 -0.071 -9.514 1.00 64.62 97 PRO A C 1
ATOM 658 O O . PRO A 1 97 ? -0.260 -0.475 -8.679 1.00 64.62 97 PRO A O 1
ATOM 661 N N . ARG A 1 98 ? 1.248 1.055 -9.330 1.00 65.62 98 ARG A N 1
ATOM 662 C CA . ARG A 1 98 ? 0.957 1.974 -8.240 1.00 65.62 98 ARG A CA 1
ATOM 663 C C . ARG A 1 98 ? -0.374 2.578 -8.629 1.00 65.62 98 ARG A C 1
ATOM 665 O O . ARG A 1 98 ? -0.439 3.333 -9.595 1.00 65.62 98 ARG A O 1
ATOM 672 N N . SER A 1 99 ? -1.431 2.170 -7.929 1.00 74.38 99 SER A N 1
ATOM 673 C CA . SER A 1 99 ? -2.753 2.764 -8.098 1.00 74.38 99 SER A CA 1
ATOM 674 C C . SER A 1 99 ? -2.583 4.283 -8.096 1.00 74.38 99 SER A C 1
ATOM 676 O O . SER A 1 99 ? -1.975 4.829 -7.169 1.00 74.38 99 SER A O 1
ATOM 678 N N . SER A 1 100 ? -3.066 4.948 -9.148 1.00 77.88 100 SER A N 1
ATOM 679 C CA . SER A 1 100 ? -2.999 6.410 -9.310 1.00 77.88 100 SER A CA 1
ATOM 680 C C . SER A 1 100 ? -3.532 7.149 -8.087 1.00 77.88 100 SER A C 1
ATOM 682 O O . SER A 1 100 ? -3.087 8.245 -7.763 1.00 77.88 100 SER A O 1
ATOM 684 N N . ASP A 1 101 ? -4.454 6.503 -7.381 1.00 84.31 101 ASP A N 1
ATOM 685 C CA . ASP A 1 101 ? -5.185 7.061 -6.257 1.00 84.31 101 ASP A CA 1
ATOM 686 C C . ASP A 1 101 ? -4.380 6.982 -4.950 1.00 84.31 101 ASP A C 1
ATOM 688 O O . ASP A 1 101 ? -4.832 7.441 -3.902 1.00 84.31 101 ASP A O 1
ATOM 692 N N . GLY A 1 102 ? -3.178 6.391 -4.982 1.00 91.62 102 GLY A N 1
ATOM 693 C CA . GLY A 1 102 ? -2.319 6.236 -3.811 1.00 91.62 102 GLY A CA 1
ATOM 694 C C . GLY A 1 102 ? -2.880 5.250 -2.785 1.00 91.62 102 GLY A C 1
ATOM 695 O O . GLY A 1 102 ? -2.586 5.366 -1.593 1.00 91.62 102 GLY A O 1
ATOM 696 N N . ILE A 1 103 ? -3.714 4.300 -3.219 1.00 93.94 103 ILE A N 1
ATOM 697 C CA . ILE A 1 103 ? -4.246 3.234 -2.366 1.00 93.94 103 ILE A CA 1
ATOM 698 C C . ILE A 1 103 ? -3.123 2.237 -2.075 1.00 93.94 103 ILE A C 1
ATOM 700 O O . ILE A 1 103 ? -2.513 1.677 -2.984 1.00 93.94 103 ILE A O 1
ATOM 704 N N . VAL A 1 104 ? -2.862 1.999 -0.790 1.00 94.00 104 VAL A N 1
ATOM 705 C CA . VAL A 1 104 ? -1.816 1.092 -0.313 1.00 94.00 104 VAL A CA 1
ATOM 706 C C . VAL A 1 104 ? -2.420 0.077 0.653 1.00 94.00 104 VAL A C 1
ATOM 708 O O . VAL A 1 104 ? -3.216 0.413 1.536 1.00 94.00 104 VAL A O 1
ATOM 711 N N . VAL A 1 105 ? -2.011 -1.183 0.508 1.00 95.38 105 VAL A N 1
ATOM 712 C CA . VAL A 1 105 ? -2.300 -2.231 1.489 1.00 95.38 105 VAL A CA 1
ATOM 713 C C . VAL A 1 105 ? -1.208 -2.208 2.552 1.00 95.38 105 VAL A C 1
ATOM 715 O O . VAL A 1 105 ? -0.026 -2.391 2.267 1.00 95.38 105 VAL A O 1
ATOM 718 N N . TRP A 1 106 ? -1.599 -1.961 3.796 1.00 97.44 106 TRP A N 1
ATOM 719 C CA . TRP A 1 106 ? -0.706 -1.980 4.944 1.00 97.44 106 TRP A CA 1
ATOM 720 C C . TRP A 1 106 ? -0.856 -3.292 5.702 1.00 97.44 106 TRP A C 1
ATOM 722 O O . TRP A 1 106 ? -1.957 -3.666 6.098 1.00 97.44 106 TRP A O 1
ATOM 732 N N . ARG A 1 107 ? 0.262 -3.955 5.980 1.00 97.56 107 ARG A N 1
ATOM 733 C CA . ARG A 1 107 ? 0.341 -5.131 6.841 1.00 97.56 107 ARG A CA 1
ATOM 734 C C . ARG A 1 107 ? 0.672 -4.722 8.268 1.00 97.56 107 ARG A C 1
ATOM 736 O O . ARG A 1 107 ? 1.705 -4.095 8.532 1.00 97.56 107 ARG A O 1
ATOM 743 N N . LEU A 1 108 ? -0.179 -5.125 9.206 1.00 98.06 108 LEU A N 1
ATOM 744 C CA . LEU A 1 108 ? 0.093 -5.024 10.636 1.00 98.06 108 LEU A CA 1
ATOM 745 C C . LEU A 1 108 ? 0.870 -6.258 11.115 1.00 98.06 108 LEU A C 1
ATOM 747 O O . LEU A 1 108 ? 0.595 -7.378 10.697 1.00 98.06 108 LEU A O 1
ATOM 751 N N . THR A 1 109 ? 1.847 -6.076 12.013 1.00 97.62 109 THR A N 1
ATOM 752 C CA . THR A 1 109 ? 2.614 -7.208 12.587 1.00 97.62 109 THR A CA 1
ATOM 753 C C . THR A 1 109 ? 1.724 -8.209 13.324 1.00 97.62 109 THR A C 1
ATOM 755 O O . THR A 1 109 ? 1.995 -9.406 13.323 1.00 97.62 109 THR A O 1
ATOM 758 N N . ASN A 1 110 ? 0.679 -7.708 13.974 1.00 96.38 110 ASN A N 1
ATOM 759 C CA . ASN A 1 110 ? -0.319 -8.480 14.688 1.00 96.38 110 ASN A CA 1
ATOM 760 C C . ASN A 1 110 ? -1.634 -7.698 14.689 1.00 96.38 110 ASN A C 1
ATOM 762 O O . ASN A 1 110 ? -1.628 -6.473 14.814 1.00 96.38 110 ASN A O 1
ATOM 766 N N . LEU A 1 111 ? -2.754 -8.408 14.597 1.00 97.25 111 LEU A N 1
ATOM 767 C CA . LEU A 1 111 ? -4.077 -7.828 14.772 1.00 97.25 111 LEU A CA 1
ATOM 768 C C . LEU A 1 111 ? -4.782 -8.551 15.916 1.00 97.25 111 LEU A C 1
ATOM 770 O O . LEU A 1 111 ? -4.926 -9.767 15.913 1.00 97.25 111 LEU A O 1
ATOM 774 N N . THR A 1 112 ? -5.179 -7.791 16.927 1.00 97.25 112 THR A N 1
ATOM 775 C CA . THR A 1 112 ? -6.010 -8.268 18.034 1.00 97.25 112 THR A CA 1
ATOM 776 C C . THR A 1 112 ? -7.304 -7.465 18.052 1.00 97.25 112 THR A C 1
ATOM 778 O O . THR A 1 112 ? -7.383 -6.385 17.459 1.00 97.25 112 THR A O 1
ATOM 781 N N . GLU A 1 113 ? -8.324 -7.938 18.766 1.00 97.38 113 GLU A N 1
ATOM 782 C CA . GLU A 1 113 ? -9.569 -7.175 18.931 1.00 97.38 113 GLU A CA 1
ATOM 783 C C . GLU A 1 113 ? -9.336 -5.807 19.591 1.00 97.38 113 GLU A C 1
ATOM 785 O O . GLU A 1 113 ? -10.003 -4.835 19.250 1.00 97.38 113 GLU A O 1
ATOM 790 N N . GLU A 1 114 ? -8.359 -5.707 20.501 1.00 98.00 114 GLU A N 1
ATOM 791 C CA . GLU A 1 114 ? -7.953 -4.447 21.141 1.00 98.00 114 GLU A CA 1
ATOM 792 C C . GLU A 1 114 ? -7.424 -3.444 20.104 1.00 98.00 114 GLU A C 1
ATOM 794 O O . GLU A 1 114 ? -7.831 -2.284 20.102 1.00 98.00 114 GLU A O 1
ATOM 799 N N . ILE A 1 115 ? -6.572 -3.905 19.183 1.00 98.19 115 ILE A N 1
ATOM 800 C CA . ILE A 1 115 ? -6.017 -3.092 18.091 1.00 98.19 115 ILE A CA 1
ATOM 801 C C . ILE A 1 115 ? -7.118 -2.711 17.098 1.00 98.19 115 ILE A C 1
ATOM 803 O O . ILE A 1 115 ? -7.220 -1.550 16.711 1.00 98.19 115 ILE A O 1
ATOM 807 N N . THR A 1 116 ? -7.965 -3.670 16.719 1.00 98.19 116 THR A N 1
ATOM 808 C CA . THR A 1 116 ? -9.098 -3.440 15.811 1.00 98.19 116 THR A CA 1
ATOM 809 C C . THR A 1 116 ? -10.024 -2.375 16.388 1.00 98.19 116 THR A C 1
ATOM 811 O O . THR A 1 116 ? -10.356 -1.403 15.714 1.00 98.19 116 THR A O 1
ATOM 814 N N . ARG A 1 117 ? -10.370 -2.495 17.675 1.00 98.25 117 ARG A N 1
ATOM 815 C CA . ARG A 1 117 ? -11.163 -1.498 18.395 1.00 98.25 117 ARG A CA 1
ATOM 816 C C . ARG A 1 117 ? -10.468 -0.144 18.404 1.00 98.25 117 ARG A C 1
ATOM 818 O O . ARG A 1 117 ? -11.123 0.834 18.083 1.00 98.25 117 ARG A O 1
ATOM 825 N N . ALA A 1 118 ? -9.169 -0.088 18.701 1.00 98.31 118 ALA A N 1
ATOM 826 C CA . ALA A 1 118 ? -8.406 1.158 18.708 1.00 98.31 118 ALA A CA 1
ATOM 827 C C . ALA A 1 118 ? -8.420 1.872 17.344 1.00 98.31 118 ALA A C 1
ATOM 829 O O . ALA A 1 118 ? -8.600 3.087 17.293 1.00 98.31 118 ALA A O 1
ATOM 830 N N . ILE A 1 119 ? -8.291 1.131 16.238 1.00 98.31 119 ILE A N 1
ATOM 831 C CA . ILE A 1 119 ? -8.384 1.680 14.874 1.00 98.31 119 ILE A CA 1
ATOM 832 C C . ILE A 1 119 ? -9.809 2.184 14.593 1.00 98.31 119 ILE A C 1
ATOM 834 O O . ILE A 1 119 ? -9.991 3.306 14.114 1.00 98.31 119 ILE A O 1
ATOM 838 N N . LEU A 1 120 ? -10.829 1.386 14.925 1.00 98.25 120 LEU A N 1
ATOM 839 C CA . LEU A 1 120 ? -12.233 1.719 14.664 1.00 98.25 120 LEU A CA 1
ATOM 840 C C . LEU A 1 120 ? -12.781 2.836 15.567 1.00 98.25 120 LEU A C 1
ATOM 842 O O . LEU A 1 120 ? -13.701 3.536 15.156 1.00 98.25 120 LEU A O 1
ATOM 846 N N . SER A 1 121 ? -12.227 3.033 16.765 1.00 98.31 121 SER A N 1
ATOM 847 C CA . SER A 1 121 ? -12.661 4.065 17.715 1.00 98.31 121 SER A CA 1
ATOM 848 C C . SER A 1 121 ? -11.810 5.335 17.685 1.00 98.31 121 SER A C 1
ATOM 850 O O . SER A 1 121 ? -12.155 6.304 18.353 1.00 98.31 121 SER A O 1
ATOM 852 N N . SER A 1 122 ? -10.683 5.346 16.967 1.00 98.44 122 SER A N 1
ATOM 853 C CA . SER A 1 122 ? -9.789 6.508 16.929 1.00 98.44 122 SER A CA 1
ATOM 854 C C . SER A 1 122 ? -10.426 7.689 16.195 1.00 98.44 122 SER A C 1
ATOM 856 O O . SER A 1 122 ? -10.964 7.532 15.096 1.00 98.44 122 SER A O 1
ATOM 858 N N . GLU A 1 123 ? -10.323 8.881 16.779 1.00 98.38 123 GLU A N 1
ATOM 859 C CA . GLU A 1 123 ? -10.769 10.138 16.170 1.00 98.38 123 GLU A CA 1
ATOM 860 C C . GLU A 1 123 ? -9.917 10.522 14.950 1.00 98.38 123 GLU A C 1
ATOM 862 O O . GLU A 1 123 ? -10.456 10.979 13.946 1.00 98.38 123 GLU A O 1
ATOM 867 N N . ALA A 1 124 ? -8.615 10.212 14.968 1.00 98.38 124 ALA A N 1
ATOM 868 C CA . ALA A 1 124 ? -7.697 10.485 13.857 1.00 98.38 124 ALA A CA 1
ATOM 869 C C . ALA A 1 124 ? -8.129 9.815 12.538 1.00 98.38 124 ALA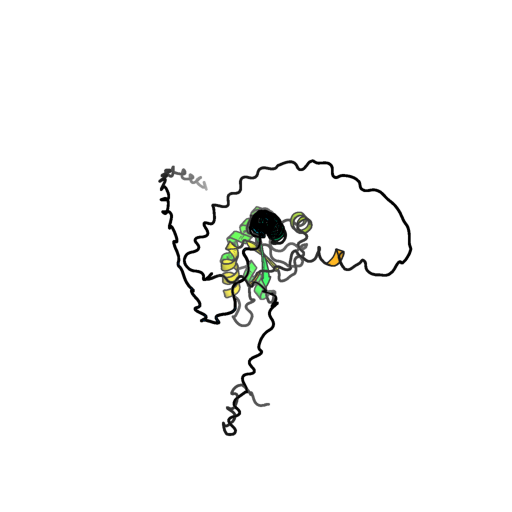 A C 1
ATOM 871 O O . ALA A 1 124 ? -7.805 10.293 11.453 1.00 98.38 124 ALA A O 1
ATOM 872 N N . LEU A 1 125 ? -8.879 8.710 12.626 1.00 98.38 125 LEU A N 1
ATOM 873 C CA . LEU A 1 125 ? -9.403 7.957 11.483 1.00 98.38 125 LEU A CA 1
ATOM 874 C C . LEU A 1 125 ? -10.904 8.177 11.237 1.00 98.38 125 LEU A C 1
ATOM 876 O O . LEU A 1 125 ? -11.463 7.515 10.364 1.00 98.38 125 LEU A O 1
ATOM 880 N N . ALA A 1 126 ? -11.560 9.083 11.972 1.00 98.25 126 ALA A N 1
ATOM 881 C CA . ALA A 1 126 ? -12.995 9.336 11.833 1.00 98.25 126 ALA A CA 1
ATOM 882 C C . ALA A 1 126 ? -13.364 9.743 10.405 1.00 98.25 126 ALA A C 1
ATOM 884 O O . ALA A 1 126 ? -14.150 9.047 9.772 1.00 98.25 126 ALA A O 1
ATOM 885 N N . GLY A 1 127 ? -12.674 10.743 9.844 1.00 98.12 127 GLY A N 1
ATOM 886 C CA . GLY A 1 127 ? -12.932 11.188 8.472 1.00 98.12 127 GLY A CA 1
ATOM 887 C C . GLY A 1 127 ? -12.753 10.088 7.418 1.00 98.12 127 GLY A C 1
ATOM 888 O O . GLY A 1 127 ? -13.489 10.052 6.439 1.00 98.12 127 GLY A O 1
ATOM 889 N N . CYS A 1 128 ? -11.830 9.141 7.627 1.00 98.19 128 CYS A N 1
ATOM 890 C CA . CYS A 1 128 ? -11.657 8.014 6.707 1.00 98.19 128 CYS A CA 1
ATOM 891 C C . CYS A 1 128 ? -12.844 7.041 6.780 1.00 98.19 128 CYS A C 1
ATOM 893 O O . CYS A 1 128 ? -13.313 6.559 5.753 1.00 98.19 128 CYS A O 1
ATOM 895 N N . ARG A 1 129 ? -13.351 6.756 7.988 1.00 98.44 129 ARG A N 1
ATOM 896 C CA . ARG A 1 129 ? -14.530 5.894 8.178 1.00 98.44 129 ARG A CA 1
ATOM 897 C C . ARG A 1 129 ? -15.804 6.551 7.661 1.00 98.44 129 ARG A C 1
ATOM 899 O O . ARG A 1 129 ? -16.631 5.865 7.063 1.00 98.44 129 ARG A O 1
ATOM 906 N N . ASP A 1 130 ? -15.941 7.855 7.873 1.00 98.44 130 ASP A N 1
ATOM 907 C CA . ASP A 1 130 ? -17.076 8.633 7.385 1.00 98.44 130 ASP A CA 1
ATOM 908 C C . ASP A 1 130 ? -17.112 8.593 5.859 1.00 98.44 130 ASP A C 1
ATOM 910 O O . ASP A 1 130 ? -18.147 8.262 5.296 1.00 98.44 130 ASP A O 1
ATOM 914 N N . HIS A 1 131 ? -15.965 8.774 5.196 1.00 98.00 131 HIS A N 1
ATOM 915 C CA . HIS A 1 131 ? -15.861 8.685 3.738 1.00 98.00 131 HIS A CA 1
ATOM 916 C C . HIS A 1 131 ? -16.269 7.307 3.183 1.00 98.00 131 HIS A C 1
ATOM 918 O O . HIS A 1 131 ? -17.009 7.216 2.205 1.00 98.00 131 HIS A O 1
ATOM 924 N N . VAL A 1 132 ? -15.846 6.217 3.836 1.00 98.25 132 VAL A N 1
ATOM 925 C CA . VAL A 1 132 ? -16.262 4.848 3.470 1.00 98.25 132 VAL A CA 1
ATOM 926 C C . VAL A 1 132 ? -17.772 4.664 3.653 1.00 98.25 132 VAL A C 1
ATOM 928 O O . VAL A 1 132 ? -18.433 4.071 2.801 1.00 98.25 132 VAL A O 1
ATOM 931 N N . THR A 1 133 ? -18.323 5.191 4.747 1.00 97.94 133 THR A N 1
ATOM 932 C CA . THR A 1 133 ? -19.747 5.059 5.084 1.00 97.94 133 THR A CA 1
ATOM 933 C C . THR A 1 133 ? -20.631 5.915 4.173 1.00 97.94 133 THR A C 1
ATOM 935 O O . THR A 1 133 ? -21.693 5.462 3.755 1.00 97.94 133 THR A O 1
ATOM 938 N N . GLU A 1 134 ? -20.188 7.124 3.822 1.00 98.06 134 GLU A N 1
ATOM 939 C CA . GLU A 1 134 ? -20.855 8.040 2.889 1.00 98.06 134 GLU A CA 1
ATOM 940 C C . GLU A 1 134 ? -20.955 7.432 1.484 1.00 98.06 134 GLU A C 1
ATOM 942 O O . GLU A 1 134 ? -21.985 7.554 0.826 1.00 98.06 134 GLU A O 1
ATOM 947 N N . ALA A 1 135 ? -19.938 6.673 1.071 1.00 97.81 135 ALA A N 1
ATOM 948 C CA . ALA A 1 135 ? -19.958 5.883 -0.158 1.00 97.81 135 ALA A CA 1
ATOM 949 C C . ALA A 1 135 ? -20.823 4.604 -0.072 1.00 97.81 135 ALA A C 1
ATOM 951 O O . ALA A 1 135 ? -20.847 3.811 -1.011 1.00 97.81 135 ALA A O 1
ATOM 952 N N . GLY A 1 136 ? -21.501 4.347 1.054 1.00 97.88 136 GLY A N 1
ATOM 953 C CA . GLY A 1 136 ? -22.317 3.146 1.267 1.00 97.88 136 GLY A CA 1
ATOM 954 C C . GLY A 1 136 ? -21.509 1.859 1.472 1.00 97.88 136 GLY A C 1
ATOM 955 O O . GLY A 1 136 ? -22.075 0.764 1.458 1.00 97.88 136 GLY A O 1
ATOM 956 N N . CYS A 1 137 ? -20.196 1.968 1.674 1.00 98.19 137 CYS A N 1
ATOM 957 C CA . CYS A 1 137 ? -19.312 0.837 1.921 1.00 98.19 137 CYS A CA 1
ATOM 958 C C . CYS A 1 137 ? -19.209 0.541 3.427 1.00 98.19 137 CYS A C 1
ATOM 960 O O . CYS A 1 137 ? -19.426 1.398 4.284 1.00 98.19 137 CYS A O 1
ATOM 962 N N . LYS A 1 138 ? -18.863 -0.702 3.776 1.00 98.12 138 LYS A N 1
ATOM 963 C CA . LYS A 1 138 ? -18.589 -1.097 5.168 1.00 98.12 138 LYS A CA 1
ATOM 964 C C . LYS A 1 138 ? -17.087 -1.033 5.426 1.00 98.12 138 LYS A C 1
ATOM 966 O O . LYS A 1 138 ? -16.314 -1.519 4.612 1.00 98.12 138 LYS A O 1
ATOM 971 N N . VAL A 1 139 ? -16.689 -0.519 6.590 1.00 98.19 139 VAL A N 1
ATOM 972 C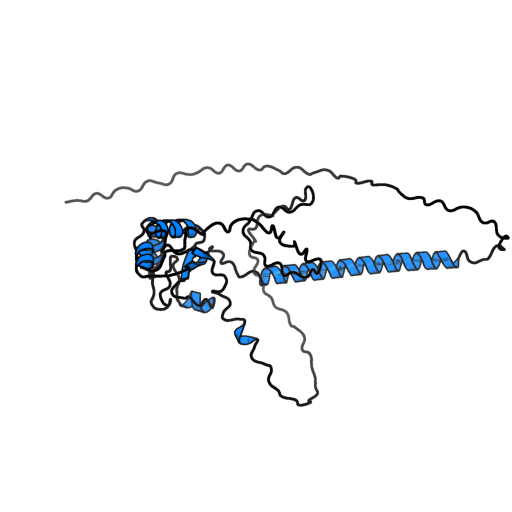 CA . VAL A 1 139 ? -15.275 -0.447 7.017 1.00 98.19 139 VAL A CA 1
ATOM 973 C C . VAL A 1 139 ? -14.671 -1.841 7.239 1.00 98.19 139 VAL A C 1
ATOM 975 O O . VAL A 1 139 ? -13.497 -2.060 6.970 1.00 98.19 139 VAL A O 1
ATOM 978 N N . THR A 1 140 ? -15.466 -2.803 7.709 1.00 97.94 140 THR A N 1
ATOM 979 C CA . THR A 1 140 ? -15.054 -4.203 7.916 1.00 97.94 140 THR A CA 1
ATOM 98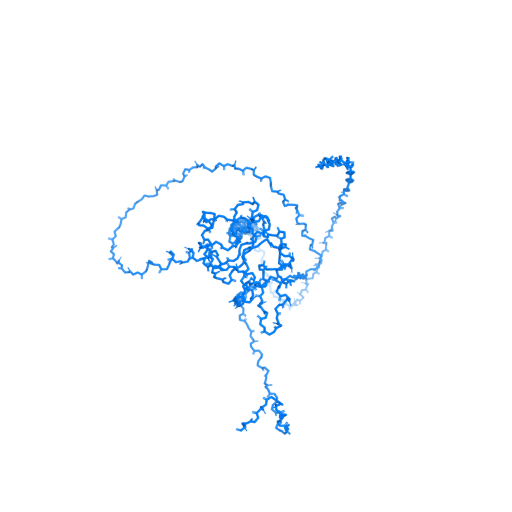0 C C . THR A 1 140 ? -16.062 -5.149 7.255 1.00 97.94 140 THR A C 1
ATOM 982 O O . THR A 1 140 ? -16.932 -5.717 7.926 1.00 97.94 140 THR A O 1
ATOM 985 N N . PRO A 1 141 ? -16.035 -5.281 5.919 1.00 97.75 141 PRO A N 1
ATOM 986 C CA . PRO A 1 141 ? -16.968 -6.152 5.222 1.00 97.75 141 PRO A CA 1
ATOM 987 C C . PRO A 1 141 ? -16.602 -7.630 5.419 1.00 97.75 141 PRO A C 1
ATOM 989 O O . PRO A 1 141 ? -15.436 -7.992 5.567 1.00 97.75 141 PRO A O 1
ATOM 992 N N . ALA A 1 142 ? -17.610 -8.508 5.389 1.00 97.25 142 ALA A N 1
ATOM 993 C CA . ALA A 1 142 ? -17.419 -9.944 5.612 1.00 97.25 142 ALA A CA 1
ATOM 994 C C . ALA A 1 142 ? -16.561 -10.616 4.522 1.00 97.25 142 ALA A C 1
ATOM 996 O O . ALA A 1 142 ? -15.816 -11.548 4.819 1.00 97.25 142 ALA A O 1
ATOM 997 N N . TRP A 1 143 ? -16.621 -10.114 3.285 1.00 96.19 143 TRP A N 1
ATOM 998 C CA . TRP A 1 143 ? -15.827 -10.621 2.163 1.00 96.19 143 TRP A CA 1
ATOM 999 C C . TRP A 1 143 ? -14.321 -10.339 2.320 1.00 96.19 143 TRP A C 1
ATOM 1001 O O . TRP A 1 143 ? -13.499 -11.087 1.799 1.00 96.19 143 TRP A O 1
ATOM 1011 N N . ALA A 1 144 ? -13.923 -9.334 3.113 1.00 96.69 144 ALA A N 1
ATOM 1012 C CA . ALA A 1 144 ? -12.519 -8.940 3.280 1.00 96.69 144 ALA A CA 1
ATOM 1013 C C . ALA A 1 144 ? -11.754 -9.763 4.332 1.00 96.69 144 ALA A C 1
ATOM 1015 O O . ALA A 1 144 ? -10.677 -9.357 4.763 1.00 96.69 144 ALA A O 1
ATOM 1016 N N . ARG A 1 145 ? -12.303 -10.899 4.791 1.00 95.56 145 ARG A N 1
ATOM 1017 C CA . ARG A 1 145 ? -11.647 -11.822 5.744 1.00 95.56 145 ARG A CA 1
ATOM 1018 C C . ARG A 1 145 ? -11.123 -11.136 7.017 1.00 95.56 145 ARG A C 1
ATOM 1020 O O . ARG A 1 145 ? -10.083 -11.511 7.547 1.00 95.56 145 ARG A O 1
ATOM 1027 N N . GLY A 1 146 ? -11.836 -10.115 7.495 1.00 96.06 146 GLY A N 1
ATOM 1028 C CA . GLY A 1 146 ? -11.467 -9.352 8.691 1.00 96.06 146 GLY A CA 1
ATOM 1029 C C . GLY A 1 146 ? -10.525 -8.166 8.456 1.00 96.06 146 GLY A C 1
ATOM 1030 O O . GLY A 1 146 ? -10.226 -7.462 9.416 1.00 96.06 146 GLY A O 1
ATOM 1031 N N . ALA A 1 147 ? -10.098 -7.908 7.215 1.00 97.69 147 ALA A N 1
ATOM 1032 C CA . ALA A 1 147 ? -9.330 -6.712 6.882 1.00 97.69 147 ALA A CA 1
ATOM 1033 C C . ALA A 1 147 ? -10.145 -5.426 7.116 1.00 97.69 147 ALA A C 1
ATOM 1035 O O . ALA A 1 147 ? -11.379 -5.414 7.029 1.00 97.69 147 ALA A O 1
ATOM 1036 N N . ILE A 1 148 ? -9.436 -4.329 7.386 1.00 98.38 148 ILE A N 1
ATOM 1037 C CA . ILE A 1 148 ? -10.031 -3.008 7.633 1.00 98.38 148 ILE A CA 1
ATOM 1038 C C . ILE A 1 148 ? -9.865 -2.139 6.384 1.00 98.38 148 ILE A C 1
ATOM 1040 O O . ILE A 1 148 ? -8.750 -1.945 5.903 1.00 98.38 148 ILE A O 1
ATOM 1044 N N . LEU A 1 149 ? -10.962 -1.576 5.884 1.00 98.25 149 LEU A N 1
ATOM 1045 C CA . LEU A 1 149 ? -10.993 -0.698 4.717 1.00 98.25 149 LEU A CA 1
ATOM 1046 C C . LEU A 1 149 ? -11.221 0.750 5.155 1.00 98.25 149 LEU A C 1
ATOM 1048 O O . LEU A 1 149 ? -12.256 1.090 5.725 1.00 98.25 149 LEU A O 1
ATOM 1052 N N . LEU A 1 150 ? -10.242 1.609 4.881 1.00 98.38 150 LEU A N 1
ATOM 1053 C CA . LEU A 1 150 ? -10.281 3.055 5.134 1.00 98.38 150 LEU A CA 1
ATOM 1054 C C . LEU A 1 150 ? -10.461 3.866 3.838 1.00 98.38 150 LEU A C 1
ATOM 1056 O O . LEU A 1 150 ? -10.226 5.075 3.832 1.00 98.38 150 LEU A O 1
ATOM 1060 N N . VAL A 1 151 ? -10.828 3.186 2.749 1.00 97.56 151 VAL A N 1
ATOM 1061 C CA . VAL A 1 151 ? -11.117 3.718 1.409 1.00 97.56 151 VAL A CA 1
ATOM 1062 C C . VAL A 1 151 ? -12.350 2.978 0.880 1.00 97.56 151 VAL A C 1
ATOM 1064 O O . VAL A 1 151 ? -12.471 1.777 1.150 1.00 97.56 151 VAL A O 1
ATOM 1067 N N . PRO A 1 152 ? -13.284 3.655 0.188 1.00 97.62 152 PRO A N 1
ATOM 1068 C CA . PRO A 1 152 ? -14.447 3.002 -0.400 1.00 97.62 152 PRO A CA 1
ATOM 1069 C C . PRO A 1 152 ? -14.006 2.020 -1.486 1.00 97.62 152 PRO A C 1
ATOM 1071 O O . PRO A 1 152 ? -13.551 2.418 -2.553 1.00 97.62 152 PRO A O 1
ATOM 1074 N N . LEU A 1 153 ? -14.115 0.728 -1.185 1.00 96.31 153 LEU A N 1
ATOM 1075 C CA . LEU A 1 153 ? -13.741 -0.359 -2.081 1.00 96.31 153 LEU A CA 1
ATOM 1076 C C . LEU A 1 153 ? -14.832 -1.421 -2.090 1.00 96.31 153 LEU A C 1
ATOM 1078 O O . LEU A 1 153 ? -15.394 -1.760 -1.043 1.00 96.31 153 LEU A O 1
ATOM 1082 N N . THR A 1 154 ? -15.098 -1.955 -3.279 1.00 96.88 154 THR A N 1
ATOM 1083 C CA . THR A 1 154 ? -16.049 -3.045 -3.490 1.00 96.88 154 THR A CA 1
ATOM 1084 C C . THR A 1 154 ? -15.322 -4.377 -3.693 1.00 96.88 154 THR A C 1
ATOM 1086 O O . THR A 1 154 ? -14.113 -4.418 -3.940 1.00 96.88 154 THR A O 1
ATOM 1089 N N . GLU A 1 155 ? -16.051 -5.485 -3.545 1.00 96.69 155 GLU A N 1
ATOM 1090 C CA . GLU A 1 155 ? -15.500 -6.838 -3.709 1.00 96.69 155 GLU A CA 1
ATOM 1091 C C . GLU A 1 155 ? -15.085 -7.101 -5.162 1.00 96.69 155 GLU A C 1
ATOM 1093 O O . GLU A 1 155 ? -14.060 -7.737 -5.417 1.00 96.69 155 GLU A O 1
ATOM 1098 N N . GLU A 1 156 ? -15.847 -6.560 -6.114 1.00 96.06 156 GLU A N 1
ATOM 1099 C CA . GLU A 1 156 ? -15.583 -6.685 -7.545 1.00 96.06 156 GLU A CA 1
ATOM 1100 C C . GLU A 1 156 ? -14.247 -6.036 -7.903 1.00 96.06 156 GLU A C 1
ATOM 1102 O O . GLU A 1 156 ? -13.445 -6.652 -8.597 1.00 96.06 156 GLU A O 1
ATOM 1107 N N . PHE A 1 157 ? -13.962 -4.852 -7.348 1.00 93.12 157 PHE A N 1
ATOM 1108 C CA . PHE A 1 157 ? -12.706 -4.146 -7.594 1.00 93.12 157 PHE A CA 1
ATOM 1109 C C . PHE A 1 157 ? -11.491 -4.943 -7.103 1.00 93.12 157 PHE A C 1
ATOM 1111 O O . PHE A 1 157 ? -10.504 -5.089 -7.818 1.00 93.12 157 PHE A O 1
ATOM 1118 N N . LEU A 1 158 ? -11.548 -5.514 -5.895 1.00 92.19 158 LEU A N 1
ATOM 1119 C CA . LEU A 1 158 ? -10.437 -6.333 -5.392 1.00 92.19 158 LEU A CA 1
ATOM 1120 C C . LEU A 1 158 ? -10.267 -7.635 -6.173 1.00 92.19 158 LEU A C 1
ATOM 1122 O O . LEU A 1 158 ? -9.137 -8.089 -6.351 1.00 92.19 158 LEU A O 1
ATOM 1126 N N . SER A 1 159 ? -11.372 -8.213 -6.641 1.00 92.06 159 SER A N 1
ATOM 1127 C CA . SER A 1 159 ? -11.356 -9.413 -7.477 1.00 92.06 159 SER A CA 1
ATOM 1128 C C . SER A 1 159 ? -10.751 -9.128 -8.853 1.00 92.06 159 SER A C 1
ATOM 1130 O O . SER A 1 159 ? -9.963 -9.932 -9.341 1.00 92.06 159 SER A O 1
ATOM 1132 N N . GLU A 1 160 ? -11.061 -7.973 -9.446 1.00 90.25 160 GLU A N 1
ATOM 1133 C CA . GLU A 1 160 ? -10.501 -7.513 -10.722 1.00 90.25 160 GLU A CA 1
ATOM 1134 C C . GLU A 1 160 ? -8.992 -7.257 -10.625 1.00 90.25 160 GLU A C 1
ATOM 1136 O O . GLU A 1 160 ? -8.237 -7.664 -11.504 1.00 90.25 160 GLU A O 1
ATOM 1141 N N . VAL A 1 161 ? -8.535 -6.661 -9.519 1.00 88.00 161 VAL A N 1
ATOM 1142 C CA . VAL A 1 161 ? -7.103 -6.426 -9.268 1.00 88.00 161 VAL A CA 1
ATOM 1143 C C . VAL A 1 161 ? -6.377 -7.706 -8.807 1.00 88.00 161 VAL A C 1
ATOM 1145 O O . VAL A 1 161 ? -5.151 -7.742 -8.755 1.00 88.00 161 VAL A O 1
ATOM 1148 N N . GLY A 1 162 ? -7.104 -8.777 -8.469 1.00 89.62 162 GLY A N 1
ATOM 1149 C CA . GLY A 1 162 ? -6.519 -10.025 -7.965 1.00 89.62 162 GLY A CA 1
ATOM 1150 C C . GLY A 1 162 ? -5.905 -9.901 -6.563 1.00 89.62 162 GLY A C 1
ATOM 1151 O O . GLY A 1 162 ? -5.035 -10.688 -6.188 1.00 89.62 162 GLY A O 1
ATOM 1152 N N . LEU A 1 163 ? -6.342 -8.913 -5.775 1.00 90.12 163 LEU A N 1
ATOM 1153 C CA . LEU A 1 163 ? -5.836 -8.641 -4.428 1.00 90.12 163 LEU A CA 1
ATOM 1154 C C . LEU A 1 163 ? -6.490 -9.569 -3.398 1.00 90.12 163 LEU A C 1
ATOM 1156 O O . LEU A 1 163 ? -7.687 -9.478 -3.122 1.00 90.12 163 LEU A O 1
ATOM 1160 N N . VAL A 1 164 ? -5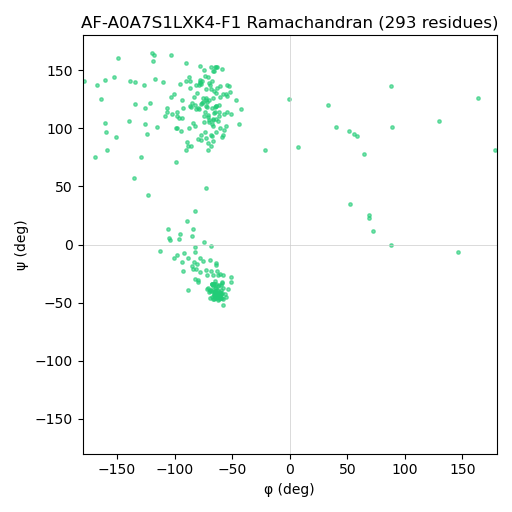.691 -10.415 -2.742 1.00 92.81 164 VAL A N 1
ATOM 1161 C CA . VAL A 1 164 ? -6.182 -11.308 -1.679 1.00 92.81 164 VAL A CA 1
ATOM 1162 C C . VAL A 1 164 ? -5.890 -10.705 -0.308 1.00 92.81 164 VAL A C 1
ATOM 1164 O O . VAL A 1 164 ? -4.782 -10.810 0.224 1.00 92.81 164 VAL A O 1
ATOM 1167 N N . LEU A 1 165 ? -6.906 -10.094 0.304 1.00 95.31 165 LEU A N 1
ATOM 1168 C CA . LEU A 1 165 ? -6.783 -9.511 1.641 1.00 95.31 165 LEU A CA 1
ATOM 1169 C C . LEU A 1 165 ? -6.742 -10.580 2.746 1.00 95.31 165 LEU A C 1
ATOM 1171 O O . LEU A 1 165 ? -7.403 -11.620 2.679 1.00 95.31 165 LEU A O 1
ATOM 1175 N N . LYS A 1 166 ? -5.960 -10.295 3.791 1.00 96.06 166 LYS A N 1
ATOM 1176 C CA . LYS A 1 166 ? -5.825 -11.105 5.011 1.00 96.06 166 LYS A CA 1
ATOM 1177 C C . LYS A 1 166 ? -6.291 -10.299 6.223 1.00 96.06 166 LYS A C 1
ATOM 1179 O O . LYS A 1 166 ? -6.339 -9.076 6.162 1.00 96.06 166 LYS A O 1
ATOM 1184 N N . GLU A 1 167 ? -6.572 -10.970 7.339 1.00 96.88 167 GLU A N 1
ATOM 1185 C CA . GLU A 1 167 ? -7.109 -10.331 8.553 1.00 96.88 167 GLU A CA 1
ATOM 1186 C C . GLU A 1 167 ? -6.261 -9.147 9.044 1.00 96.88 167 GLU A C 1
ATOM 1188 O O . GLU A 1 167 ? -6.799 -8.126 9.438 1.00 96.88 167 GLU A O 1
ATOM 1193 N N . TYR A 1 168 ? -4.934 -9.237 8.953 1.00 97.50 168 TYR A N 1
ATOM 1194 C CA . TYR A 1 168 ? -3.997 -8.210 9.417 1.00 97.50 168 TYR A CA 1
ATOM 1195 C C . TYR A 1 168 ? -3.732 -7.089 8.399 1.00 97.50 168 TYR A C 1
ATOM 1197 O O . TYR A 1 168 ? -2.852 -6.252 8.632 1.00 97.50 168 TYR A O 1
ATOM 1205 N N . ASN A 1 169 ? -4.464 -7.074 7.283 1.00 97.62 169 ASN A N 1
ATOM 1206 C CA . ASN A 1 169 ? -4.326 -6.054 6.256 1.00 97.62 169 ASN A CA 1
ATOM 1207 C C . ASN A 1 169 ? -5.266 -4.875 6.526 1.00 97.62 169 ASN A C 1
ATOM 1209 O O . ASN A 1 169 ? -6.418 -5.027 6.936 1.00 97.62 169 ASN A O 1
ATOM 1213 N N . VAL A 1 170 ? -4.756 -3.677 6.263 1.00 98.00 170 VAL A N 1
ATOM 1214 C CA . VAL A 1 170 ? -5.498 -2.421 6.324 1.00 98.00 170 VAL A CA 1
ATOM 1215 C C . VAL A 1 170 ? -5.333 -1.717 4.989 1.00 98.00 170 VAL A C 1
ATOM 1217 O O . VAL A 1 170 ? -4.219 -1.357 4.616 1.00 98.00 170 VAL A O 1
ATOM 1220 N N . VAL A 1 171 ? -6.428 -1.510 4.266 1.00 97.12 171 VAL A N 1
ATOM 1221 C CA . VAL A 1 171 ? -6.404 -0.805 2.980 1.00 97.12 171 VAL A CA 1
ATOM 1222 C C . VAL A 1 171 ? -6.674 0.671 3.231 1.00 97.12 171 VAL A C 1
ATOM 1224 O O . VAL A 1 171 ? -7.727 1.031 3.756 1.00 97.12 171 VAL A O 1
ATOM 1227 N N . ALA A 1 172 ? -5.709 1.530 2.910 1.00 97.44 172 ALA A N 1
ATOM 1228 C CA . ALA A 1 172 ? -5.789 2.964 3.170 1.00 97.44 172 ALA A CA 1
ATOM 1229 C C . ALA A 1 172 ? -5.024 3.765 2.109 1.00 97.44 172 ALA A C 1
ATOM 1231 O O . ALA A 1 172 ? -4.126 3.235 1.462 1.00 97.44 172 ALA A O 1
ATOM 1232 N N . LEU A 1 173 ? -5.320 5.059 1.970 1.00 96.88 173 LEU A N 1
ATOM 1233 C CA . LEU A 1 173 ? -4.475 5.959 1.181 1.00 96.88 173 LEU A CA 1
ATOM 1234 C C . LEU A 1 173 ? -3.084 6.097 1.817 1.00 96.88 173 LEU A C 1
ATOM 1236 O O . LEU A 1 173 ? -2.941 6.012 3.041 1.00 96.88 173 LEU A O 1
ATOM 1240 N N . GLU A 1 174 ? -2.063 6.382 1.011 1.00 96.12 174 GLU A N 1
ATOM 1241 C CA . GLU A 1 174 ? -0.702 6.627 1.500 1.00 96.12 174 GLU A CA 1
ATOM 1242 C C . GLU A 1 174 ? -0.658 7.787 2.512 1.00 96.12 174 GLU A C 1
ATOM 1244 O O . GLU A 1 174 ? -0.006 7.697 3.556 1.00 96.12 174 GLU A O 1
ATOM 1249 N N . SER A 1 175 ? -1.461 8.829 2.275 1.00 96.81 175 SER A N 1
ATOM 1250 C CA . SER A 1 175 ? -1.630 9.977 3.175 1.00 96.81 175 SER A CA 1
ATOM 1251 C C . SER A 1 175 ? -2.236 9.611 4.540 1.00 96.81 175 SER A C 1
ATOM 1253 O O . SER A 1 175 ? -2.029 10.321 5.525 1.00 96.81 175 SER A O 1
ATOM 1255 N N . HIS A 1 176 ? -2.954 8.487 4.646 1.00 97.88 176 HIS A N 1
ATOM 1256 C CA . HIS A 1 176 ? -3.581 8.032 5.891 1.00 97.88 176 HIS A CA 1
ATOM 1257 C C . HIS A 1 176 ? -2.611 7.292 6.823 1.00 97.88 176 HIS A C 1
ATOM 1259 O O . HIS A 1 176 ? -2.964 7.002 7.968 1.00 97.88 176 HIS A O 1
ATOM 1265 N N . LYS A 1 177 ? -1.378 7.015 6.382 1.00 97.56 177 LYS A N 1
ATOM 1266 C CA . LYS A 1 177 ? -0.373 6.268 7.153 1.00 97.56 177 LYS A CA 1
ATOM 1267 C C . LYS A 1 177 ? -0.097 6.869 8.531 1.00 97.56 177 LYS A C 1
ATOM 1269 O O . LYS A 1 177 ? -0.023 6.137 9.518 1.00 97.56 177 LYS A O 1
ATOM 1274 N N . GLU A 1 178 ? 0.060 8.187 8.616 1.00 98.19 178 GLU A N 1
ATOM 1275 C CA . GLU A 1 178 ? 0.373 8.849 9.889 1.00 98.19 178 GLU A CA 1
ATOM 1276 C C . GLU A 1 178 ? -0.825 8.834 10.846 1.00 98.19 178 GLU A C 1
ATOM 1278 O O . GLU A 1 178 ? -0.654 8.536 12.025 1.00 98.19 178 GLU A O 1
ATOM 1283 N N . ARG A 1 179 ? -2.051 8.997 10.328 1.00 98.50 179 ARG A N 1
ATOM 1284 C CA . ARG A 1 179 ? -3.288 8.851 11.118 1.00 98.50 179 ARG A CA 1
ATOM 1285 C C . ARG A 1 179 ? -3.463 7.424 11.642 1.00 98.50 179 ARG A C 1
ATOM 1287 O O . ARG A 1 179 ? -3.892 7.219 12.774 1.00 98.50 179 ARG A O 1
ATOM 1294 N N . LEU A 1 180 ? -3.085 6.422 10.844 1.00 98.25 180 LEU A N 1
ATOM 1295 C CA . LEU A 1 180 ? -3.093 5.023 11.272 1.00 98.25 180 LEU A CA 1
ATOM 1296 C C . LEU A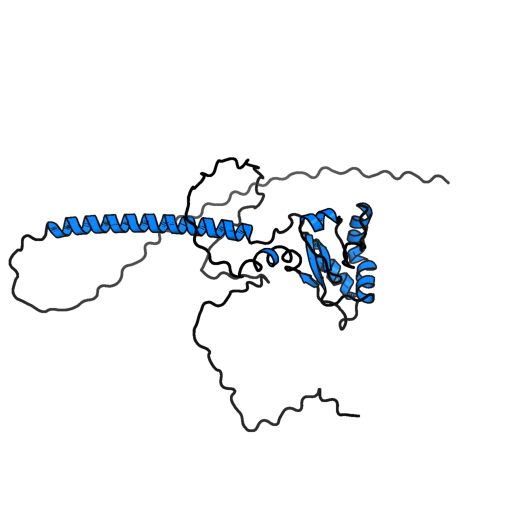 1 180 ? -2.088 4.784 12.407 1.00 98.25 180 LEU A C 1
ATOM 1298 O O . LEU A 1 180 ? -2.427 4.158 13.410 1.00 98.25 180 LEU A O 1
ATOM 1302 N N . LYS A 1 181 ? -0.866 5.322 12.300 1.00 98.31 181 LYS A N 1
ATOM 1303 C CA . LYS A 1 181 ? 0.122 5.257 13.391 1.00 98.31 181 LYS A CA 1
ATOM 1304 C C . LYS A 1 181 ? -0.365 5.977 14.646 1.00 98.31 181 LYS A C 1
ATOM 1306 O O . LYS A 1 181 ? -0.155 5.461 15.742 1.00 98.31 181 LYS A O 1
ATOM 1311 N N . GLU A 1 182 ? -1.013 7.128 14.489 1.00 98.44 182 GLU A N 1
ATOM 1312 C CA . GLU A 1 182 ? -1.605 7.898 15.582 1.00 98.44 182 GLU A CA 1
ATOM 1313 C C . GLU A 1 182 ? -2.687 7.099 16.313 1.00 98.44 182 GLU A C 1
ATOM 1315 O O . GLU A 1 182 ? -2.627 6.966 17.535 1.00 98.44 182 GLU A O 1
ATOM 1320 N N . ALA A 1 183 ? -3.601 6.457 15.580 1.00 98.31 183 ALA A N 1
ATOM 1321 C CA . ALA A 1 1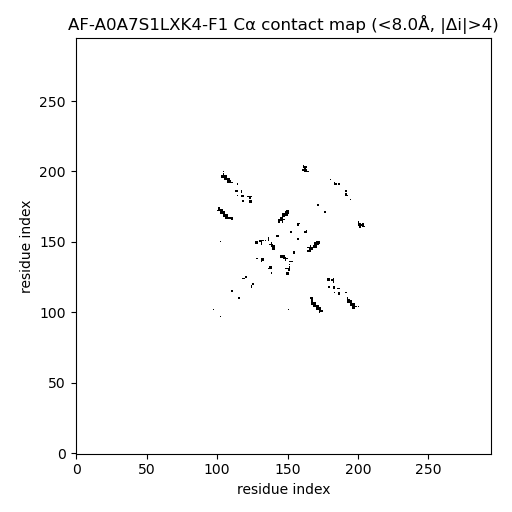83 ? -4.603 5.565 16.159 1.00 98.31 183 ALA A CA 1
ATOM 1322 C C . ALA A 1 183 ? -3.960 4.437 16.985 1.00 98.31 183 ALA A C 1
ATOM 1324 O O . ALA A 1 183 ? -4.375 4.156 18.114 1.00 98.31 183 ALA A O 1
ATOM 1325 N N . LEU A 1 184 ? -2.881 3.845 16.466 1.00 98.31 184 LEU A N 1
ATOM 1326 C CA . LEU A 1 184 ? -2.114 2.801 17.148 1.00 98.31 184 LEU A CA 1
ATOM 1327 C C . LEU A 1 184 ? -1.325 3.311 18.365 1.00 98.31 184 LEU A C 1
ATOM 1329 O O . LEU A 1 184 ? -0.874 2.501 19.180 1.00 98.31 184 LEU A O 1
ATOM 1333 N N . MET A 1 185 ? -1.163 4.628 18.548 1.00 98.06 185 MET A N 1
ATOM 1334 C CA . MET A 1 185 ? -0.502 5.167 19.738 1.00 98.06 185 MET A CA 1
ATOM 1335 C C . MET A 1 185 ? -1.294 4.936 21.024 1.00 98.06 185 MET A C 1
ATOM 1337 O O . MET A 1 185 ? -0.677 4.817 22.084 1.00 98.06 185 MET A O 1
ATOM 1341 N N . SER A 1 186 ? -2.619 4.806 20.924 1.00 97.69 186 SER A N 1
ATOM 1342 C CA . SER A 1 186 ? -3.496 4.463 22.050 1.00 97.69 186 SER A CA 1
ATOM 1343 C C . SER A 1 186 ? -3.197 3.077 22.640 1.00 97.69 186 SER A C 1
ATOM 1345 O O . SER A 1 186 ? -3.402 2.847 23.831 1.00 97.69 186 SER A O 1
ATOM 1347 N N . VAL A 1 187 ? -2.642 2.165 21.833 1.00 97.69 187 VAL A N 1
ATOM 1348 C CA . VAL A 1 187 ? -2.271 0.811 22.256 1.00 97.69 187 VAL A CA 1
ATOM 1349 C C . VAL A 1 187 ? -0.940 0.846 23.027 1.00 97.69 187 VAL A C 1
ATOM 1351 O O . VAL A 1 187 ? 0.020 1.503 22.585 1.00 97.69 187 VAL A O 1
ATOM 1354 N N . PRO A 1 188 ? -0.814 0.108 24.153 1.00 98.00 188 PRO A N 1
ATOM 1355 C CA . PRO A 1 188 ? 0.428 0.025 24.915 1.00 98.00 188 PRO A CA 1
ATOM 1356 C C . PRO A 1 188 ? 1.625 -0.376 24.047 1.00 98.00 188 PRO A C 1
ATOM 1358 O O . PRO A 1 188 ? 1.559 -1.331 23.273 1.00 98.00 188 PRO A O 1
ATOM 1361 N N . ARG A 1 189 ? 2.771 0.295 24.233 1.00 97.56 189 ARG A N 1
ATOM 1362 C CA . ARG A 1 189 ? 3.976 0.144 23.387 1.00 97.56 189 ARG A CA 1
ATOM 1363 C C . ARG A 1 189 ? 4.431 -1.307 23.172 1.00 97.56 189 ARG A C 1
ATOM 1365 O O . ARG A 1 189 ? 4.968 -1.611 22.117 1.00 97.56 189 ARG A O 1
ATOM 1372 N N . ARG A 1 190 ? 4.227 -2.199 24.150 1.00 97.19 190 ARG A N 1
ATOM 1373 C CA . ARG A 1 190 ? 4.607 -3.625 24.054 1.00 97.19 190 ARG A CA 1
ATOM 1374 C C . ARG A 1 190 ? 3.711 -4.454 23.125 1.00 97.19 190 ARG A C 1
ATOM 1376 O O . ARG A 1 190 ? 4.138 -5.514 22.695 1.00 97.19 190 ARG A O 1
ATOM 1383 N N . ARG A 1 191 ? 2.481 -4.002 22.866 1.00 97.38 191 ARG A N 1
ATOM 1384 C CA . ARG A 1 191 ? 1.482 -4.678 22.019 1.00 97.38 191 ARG A CA 1
ATOM 1385 C C . ARG A 1 191 ? 1.184 -3.921 20.729 1.00 97.38 191 ARG A C 1
ATOM 1387 O O . ARG A 1 191 ? 0.423 -4.414 19.904 1.00 97.38 191 ARG A O 1
ATOM 1394 N N . ARG A 1 192 ? 1.751 -2.721 20.582 1.00 98.19 192 ARG A N 1
ATOM 1395 C CA . ARG A 1 192 ? 1.536 -1.852 19.433 1.00 98.19 192 ARG A CA 1
ATOM 1396 C C . ARG A 1 192 ? 2.089 -2.521 18.166 1.00 98.19 192 ARG A C 1
ATOM 1398 O O . ARG A 1 192 ? 3.299 -2.757 18.114 1.00 98.19 192 ARG A O 1
ATOM 1405 N N . PRO A 1 193 ? 1.247 -2.796 17.159 1.00 98.00 193 PRO A N 1
ATOM 1406 C CA . PRO A 1 193 ? 1.698 -3.376 15.902 1.00 98.00 193 PRO A CA 1
ATOM 1407 C C . PRO A 1 193 ? 2.550 -2.376 15.118 1.00 98.00 193 PRO A C 1
ATOM 1409 O O . PRO A 1 193 ? 2.372 -1.160 15.233 1.00 98.00 193 PRO A O 1
ATOM 1412 N N . GLN A 1 194 ? 3.463 -2.885 14.290 1.00 97.94 194 GLN A N 1
ATOM 1413 C CA . GLN A 1 194 ? 4.130 -2.066 13.280 1.00 97.94 194 GLN A CA 1
ATOM 1414 C C . GLN A 1 194 ? 3.287 -2.046 12.007 1.00 97.94 194 GLN A C 1
ATOM 1416 O O . GLN A 1 194 ? 2.687 -3.057 11.648 1.00 97.94 194 GLN A O 1
ATOM 1421 N N . VAL A 1 195 ? 3.282 -0.901 11.327 1.00 98.12 195 VAL A N 1
ATOM 1422 C CA . VAL A 1 195 ? 2.633 -0.713 10.027 1.00 98.12 195 VAL A CA 1
ATOM 1423 C C . VAL A 1 195 ? 3.704 -0.852 8.948 1.00 98.12 195 VAL A C 1
ATOM 1425 O O . VAL A 1 195 ? 4.617 -0.024 8.889 1.00 98.12 195 VAL A O 1
ATOM 1428 N N . LYS A 1 196 ? 3.615 -1.895 8.121 1.00 97.00 196 LYS A N 1
ATOM 1429 C CA . LYS A 1 196 ? 4.522 -2.140 6.991 1.00 97.00 196 LYS A CA 1
ATOM 1430 C C . LYS A 1 196 ? 3.736 -2.087 5.678 1.00 97.00 196 LYS A C 1
ATOM 1432 O O . LYS A 1 196 ? 2.589 -2.522 5.681 1.00 97.00 196 LYS A O 1
ATOM 1437 N N . PRO A 1 197 ? 4.290 -1.545 4.583 1.00 94.69 197 PRO A N 1
ATOM 1438 C CA . PRO A 1 197 ? 3.661 -1.707 3.275 1.00 94.69 197 PRO A CA 1
ATOM 1439 C C . PRO A 1 197 ? 3.648 -3.198 2.913 1.00 94.69 197 PRO A C 1
ATOM 1441 O O . PRO A 1 197 ? 4.638 -3.893 3.149 1.00 94.69 197 PRO A O 1
ATOM 1444 N N . ASP A 1 198 ? 2.518 -3.695 2.416 1.00 91.88 198 ASP A N 1
ATOM 1445 C CA . ASP A 1 198 ? 2.385 -5.070 1.941 1.00 91.88 198 ASP A CA 1
ATOM 1446 C C . ASP A 1 198 ? 2.539 -5.093 0.420 1.00 91.88 198 ASP A C 1
ATOM 1448 O O . ASP A 1 198 ? 1.615 -4.750 -0.315 1.00 91.88 198 ASP A O 1
ATOM 1452 N N . HIS A 1 199 ? 3.729 -5.462 -0.049 1.00 81.38 199 HIS A N 1
ATOM 1453 C CA . HIS A 1 199 ? 3.995 -5.624 -1.479 1.00 81.38 199 HIS A CA 1
ATOM 1454 C C . HIS A 1 199 ? 3.488 -6.975 -2.007 1.00 81.38 199 HIS A C 1
ATOM 1456 O O . HIS A 1 199 ? 3.305 -7.135 -3.208 1.00 81.38 199 HIS A O 1
ATOM 1462 N N . GLU A 1 200 ? 3.212 -7.936 -1.119 1.00 75.12 200 GLU A N 1
ATOM 1463 C CA . GLU A 1 200 ? 2.835 -9.305 -1.489 1.00 75.12 200 GLU A CA 1
ATOM 1464 C C . GLU A 1 200 ? 1.341 -9.448 -1.805 1.00 75.12 200 GLU A C 1
ATOM 1466 O O . GLU A 1 200 ? 0.924 -10.450 -2.387 1.00 75.12 200 GLU A O 1
ATOM 1471 N N . ALA A 1 201 ? 0.513 -8.465 -1.436 1.00 68.44 201 ALA A N 1
ATOM 1472 C CA . ALA A 1 201 ? -0.941 -8.583 -1.526 1.00 68.44 201 ALA A CA 1
ATOM 1473 C C . ALA A 1 201 ? -1.456 -8.821 -2.965 1.00 68.44 201 ALA A C 1
ATOM 1475 O O . ALA A 1 201 ? -2.528 -9.407 -3.122 1.00 68.44 201 ALA A O 1
ATOM 1476 N N . GLY A 1 202 ? -0.707 -8.399 -3.994 1.00 61.22 202 GLY A N 1
ATOM 1477 C CA . GLY A 1 202 ? -1.084 -8.534 -5.410 1.00 61.22 202 GLY A CA 1
ATOM 1478 C C . GLY A 1 202 ? -0.423 -9.689 -6.177 1.00 61.22 202 GLY A C 1
ATOM 1479 O O . GLY A 1 202 ? -0.856 -10.000 -7.280 1.00 61.22 202 GLY A O 1
ATOM 1480 N N . ALA A 1 203 ? 0.604 -10.349 -5.632 1.00 59.12 203 ALA A N 1
ATOM 1481 C CA . ALA A 1 203 ? 1.413 -11.299 -6.412 1.00 59.12 203 ALA A CA 1
ATOM 1482 C C . ALA A 1 203 ? 0.874 -12.743 -6.418 1.00 59.12 203 ALA A C 1
ATOM 1484 O O . ALA A 1 203 ? 1.309 -13.571 -7.217 1.00 59.12 203 ALA A O 1
ATOM 1485 N N . ALA A 1 204 ? -0.096 -13.062 -5.555 1.00 58.16 204 ALA A N 1
ATOM 1486 C CA . ALA A 1 204 ? -0.518 -14.445 -5.314 1.00 58.16 204 ALA A CA 1
ATOM 1487 C C . ALA A 1 204 ? -1.141 -15.157 -6.537 1.00 58.16 204 ALA A C 1
ATOM 1489 O O . ALA A 1 204 ? -1.251 -16.380 -6.523 1.00 58.16 204 ALA A O 1
ATOM 1490 N N . GLY A 1 205 ? -1.540 -14.426 -7.586 1.00 54.53 205 GLY A N 1
ATOM 1491 C CA . GLY A 1 205 ? -2.145 -15.000 -8.793 1.00 54.53 205 GLY A CA 1
ATOM 1492 C C . GLY A 1 205 ? -1.177 -15.321 -9.939 1.00 54.53 205 GLY A C 1
ATOM 1493 O O . GLY A 1 205 ? -1.507 -16.157 -10.776 1.00 54.53 205 GLY A O 1
ATOM 1494 N N . ALA A 1 206 ? 0.002 -14.692 -10.000 1.00 56.12 206 ALA A N 1
ATOM 1495 C CA . ALA A 1 206 ? 0.873 -14.796 -11.176 1.00 56.12 206 ALA A CA 1
ATOM 1496 C C . ALA A 1 206 ? 1.844 -15.988 -11.109 1.00 56.12 206 ALA A C 1
ATOM 1498 O O . ALA A 1 206 ? 2.038 -16.687 -12.102 1.00 56.12 206 ALA A O 1
ATOM 1499 N N . GLU A 1 207 ? 2.416 -16.284 -9.939 1.00 55.62 207 GLU A N 1
ATOM 1500 C CA . GLU A 1 207 ? 3.449 -17.328 -9.832 1.00 55.62 207 GLU A CA 1
ATOM 1501 C C . GLU A 1 207 ? 2.892 -18.760 -9.830 1.00 55.62 207 GLU A C 1
ATOM 1503 O O . GLU A 1 207 ? 3.580 -19.698 -10.238 1.00 55.62 207 GLU A O 1
ATOM 1508 N N . GLN A 1 208 ? 1.628 -18.965 -9.442 1.00 53.34 208 GLN A N 1
ATOM 1509 C CA . GLN A 1 208 ? 1.037 -20.310 -9.410 1.00 53.34 208 GLN A CA 1
ATOM 1510 C C . GLN A 1 208 ? 0.675 -20.871 -10.793 1.00 53.34 208 GLN A C 1
ATOM 1512 O O . GLN A 1 208 ? 0.485 -22.080 -10.914 1.00 53.34 208 GLN A O 1
ATOM 1517 N N . ALA A 1 209 ? 0.638 -20.043 -11.842 1.00 55.34 209 ALA A N 1
ATOM 1518 C CA . ALA A 1 209 ? 0.400 -20.512 -13.208 1.00 55.34 209 ALA A CA 1
ATOM 1519 C C . ALA A 1 209 ? 1.678 -21.012 -13.915 1.00 55.34 209 ALA A C 1
ATOM 1521 O O . ALA A 1 209 ? 1.580 -21.798 -14.855 1.00 55.34 209 ALA A O 1
ATOM 1522 N N . ALA A 1 210 ? 2.873 -20.604 -13.469 1.00 56.97 210 ALA A N 1
ATOM 1523 C CA . ALA A 1 210 ? 4.129 -20.903 -14.168 1.00 56.97 210 ALA A CA 1
ATOM 1524 C C . ALA A 1 210 ? 4.849 -22.179 -13.682 1.00 56.97 210 ALA A C 1
ATOM 1526 O O . ALA A 1 210 ? 5.717 -22.694 -14.381 1.00 56.97 210 ALA A O 1
ATOM 1527 N N . SER A 1 211 ? 4.484 -22.730 -12.519 1.00 54.94 211 SER A N 1
ATOM 1528 C CA . SER A 1 211 ? 5.193 -23.872 -11.903 1.00 54.94 211 SER A CA 1
ATOM 1529 C C . SER A 1 211 ? 4.580 -25.256 -12.218 1.00 54.94 211 SER A C 1
ATOM 1531 O O . SER A 1 211 ? 4.955 -26.265 -11.630 1.00 54.94 211 SER A O 1
ATOM 1533 N N . GLY A 1 212 ? 3.613 -25.335 -13.141 1.00 50.56 212 GLY A N 1
ATOM 1534 C CA . GLY A 1 212 ? 2.803 -26.544 -13.367 1.00 50.56 212 GLY A CA 1
ATOM 1535 C C . GLY A 1 212 ? 3.122 -27.404 -14.599 1.00 50.56 212 GLY A C 1
ATOM 1536 O O . GLY A 1 212 ? 2.385 -28.354 -14.841 1.00 50.56 212 GLY A O 1
ATOM 1537 N N . ALA A 1 213 ? 4.149 -27.104 -15.403 1.00 56.84 213 ALA A N 1
ATOM 1538 C CA . ALA A 1 213 ? 4.320 -27.725 -16.730 1.00 56.84 213 ALA A CA 1
ATOM 1539 C C . ALA A 1 213 ? 5.661 -28.452 -16.943 1.00 56.84 213 ALA A C 1
ATOM 1541 O O . ALA A 1 213 ? 6.264 -28.331 -18.007 1.00 56.84 213 ALA A O 1
ATOM 1542 N N . HIS A 1 214 ? 6.136 -29.219 -15.957 1.00 56.53 214 HIS A N 1
ATOM 1543 C CA . HIS A 1 214 ? 7.321 -30.058 -16.156 1.00 56.53 214 HIS A CA 1
ATOM 1544 C C . HIS A 1 214 ? 7.168 -31.479 -15.605 1.00 56.53 214 HIS A C 1
ATOM 1546 O O . HIS A 1 214 ? 8.008 -31.923 -14.836 1.00 56.53 214 HIS A O 1
ATOM 1552 N N . GLU A 1 215 ? 6.148 -32.217 -16.054 1.00 57.53 215 GLU A N 1
ATOM 1553 C CA . GLU A 1 215 ? 6.237 -33.684 -16.116 1.00 57.53 215 GLU A CA 1
ATOM 1554 C C . GLU A 1 215 ? 5.906 -34.194 -17.527 1.00 57.53 215 GLU A C 1
ATOM 1556 O O . GLU A 1 215 ? 4.769 -34.183 -17.988 1.00 57.53 215 GLU A O 1
ATOM 1561 N N . GLU A 1 216 ? 6.994 -34.561 -18.206 1.00 59.84 216 GLU A N 1
ATOM 1562 C CA . GLU A 1 216 ? 7.207 -35.834 -18.899 1.00 59.84 216 GLU A CA 1
ATOM 1563 C C . GLU A 1 216 ? 6.184 -36.275 -19.962 1.00 59.84 216 GLU A C 1
ATOM 1565 O O . GLU A 1 216 ? 5.201 -36.966 -19.705 1.00 59.84 216 GLU A O 1
ATOM 1570 N N . GLY A 1 217 ? 6.507 -35.961 -21.217 1.00 48.56 217 GLY A N 1
ATOM 1571 C CA . GLY A 1 217 ? 5.869 -36.542 -22.393 1.00 48.56 217 GLY A CA 1
ATOM 1572 C C . GLY A 1 217 ? 6.770 -36.409 -23.612 1.00 48.56 217 GLY A C 1
ATOM 1573 O O . GLY A 1 217 ? 6.621 -35.486 -24.405 1.00 48.56 217 GLY A O 1
ATOM 1574 N N . ALA A 1 218 ? 7.735 -37.317 -23.741 1.00 59.12 218 ALA A N 1
ATOM 1575 C CA . ALA A 1 218 ? 8.457 -37.519 -24.986 1.00 59.12 218 ALA A CA 1
ATOM 1576 C C . ALA A 1 218 ? 7.490 -38.048 -26.056 1.00 59.12 218 ALA A C 1
ATOM 1578 O O . ALA A 1 218 ? 6.979 -39.150 -25.892 1.00 59.12 218 ALA A O 1
ATOM 1579 N N . ASP A 1 219 ? 7.283 -37.314 -27.152 1.00 53.97 219 ASP A N 1
ATOM 1580 C CA . ASP A 1 219 ? 7.152 -37.934 -28.475 1.00 53.97 219 ASP A CA 1
ATOM 1581 C C . ASP A 1 219 ? 7.401 -36.930 -29.613 1.00 53.97 219 ASP A C 1
ATOM 1583 O O . ASP A 1 219 ? 7.053 -35.752 -29.552 1.00 53.97 219 ASP A O 1
ATOM 1587 N N . LEU A 1 220 ? 8.063 -37.431 -30.647 1.00 62.06 220 LEU A N 1
ATOM 1588 C CA . LEU A 1 220 ? 8.602 -36.735 -31.807 1.00 62.06 220 LEU A CA 1
ATOM 1589 C C . LEU A 1 220 ? 7.498 -36.464 -32.839 1.00 62.06 220 LEU A C 1
ATOM 1591 O O . LEU A 1 220 ? 6.817 -37.387 -33.274 1.00 62.06 220 LEU A O 1
ATOM 1595 N N . GLY A 1 221 ? 7.372 -35.226 -33.333 1.00 46.97 221 GLY A N 1
ATOM 1596 C CA . GLY A 1 221 ? 6.347 -34.936 -34.343 1.00 46.97 221 GLY A CA 1
ATOM 1597 C C . GLY A 1 221 ? 6.432 -33.579 -35.034 1.00 46.97 221 GLY A C 1
ATOM 1598 O O . GLY A 1 221 ? 5.640 -32.691 -34.763 1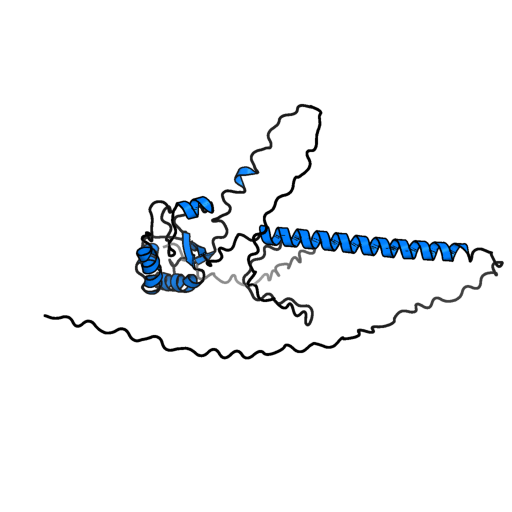.00 46.97 221 GLY A O 1
ATOM 1599 N N . SER A 1 222 ? 7.392 -33.454 -35.950 1.00 50.38 222 SER A N 1
ATOM 1600 C CA . SER A 1 222 ? 7.396 -32.622 -37.168 1.00 50.38 222 SER A CA 1
ATOM 1601 C C . SER A 1 222 ? 6.145 -31.769 -37.492 1.00 50.38 222 SER A C 1
ATOM 1603 O O . SER A 1 222 ? 5.078 -32.309 -37.774 1.00 50.38 222 SER A O 1
ATOM 1605 N N . GLY A 1 223 ? 6.348 -30.454 -37.680 1.00 47.16 223 GLY A N 1
ATOM 1606 C CA . GLY A 1 223 ? 5.720 -29.744 -38.803 1.00 47.16 223 GLY A CA 1
ATOM 1607 C C . GLY A 1 223 ? 4.947 -28.444 -38.528 1.00 47.16 223 GLY A C 1
ATOM 1608 O O . GLY A 1 223 ? 3.757 -28.476 -38.253 1.00 47.16 223 GLY A O 1
ATOM 1609 N N . ARG A 1 224 ? 5.588 -27.331 -38.921 1.00 45.28 224 ARG A N 1
ATOM 1610 C CA . ARG A 1 224 ? 5.057 -26.315 -39.861 1.00 45.28 224 ARG A CA 1
ATOM 1611 C C . ARG A 1 224 ? 4.199 -25.135 -39.342 1.00 45.28 224 ARG A C 1
ATOM 1613 O O . ARG A 1 224 ? 3.182 -25.297 -38.689 1.00 45.28 224 ARG A O 1
ATOM 1620 N N . ALA A 1 225 ? 4.573 -23.980 -39.915 1.00 40.59 225 ALA A N 1
ATOM 1621 C CA . ALA A 1 225 ? 3.845 -22.727 -40.176 1.00 40.59 225 ALA A CA 1
ATOM 1622 C C . ALA A 1 225 ? 3.827 -21.633 -39.090 1.00 40.59 225 ALA A C 1
ATOM 1624 O O . ALA A 1 225 ? 2.996 -21.622 -38.190 1.00 40.59 225 ALA A O 1
ATOM 1625 N N . GLN A 1 226 ? 4.683 -20.627 -39.313 1.00 50.84 226 GLN A N 1
ATOM 1626 C CA . GLN A 1 226 ? 4.488 -19.232 -38.903 1.00 50.84 226 GLN A CA 1
ATOM 1627 C C . GLN A 1 226 ? 3.149 -18.673 -39.418 1.00 50.84 226 GLN A C 1
ATOM 1629 O O . GLN A 1 226 ? 2.874 -18.784 -40.617 1.00 50.84 226 GLN A O 1
ATOM 1634 N N . PRO A 1 227 ? 2.409 -17.932 -38.579 1.00 48.69 227 PRO A N 1
ATOM 1635 C CA . PRO A 1 227 ? 1.566 -16.836 -39.029 1.00 48.69 227 PRO A CA 1
ATOM 1636 C C . PRO A 1 227 ? 2.133 -15.473 -38.594 1.00 48.69 227 PRO A C 1
ATOM 1638 O O . PRO A 1 227 ? 2.651 -15.300 -37.493 1.00 48.69 227 PRO A O 1
ATOM 1641 N N . ALA A 1 228 ? 2.034 -14.509 -39.509 1.00 45.47 228 ALA A N 1
ATOM 1642 C CA . ALA A 1 228 ? 2.439 -13.116 -39.354 1.00 45.47 228 ALA A CA 1
ATOM 1643 C C . ALA A 1 228 ? 1.577 -12.353 -38.323 1.00 45.47 228 ALA A C 1
ATOM 1645 O O . ALA A 1 228 ? 0.377 -12.627 -38.226 1.00 45.47 228 ALA A O 1
ATOM 1646 N N . PRO A 1 229 ? 2.127 -11.352 -37.609 1.00 51.56 229 PRO A N 1
ATOM 1647 C CA . PRO A 1 229 ? 1.333 -10.493 -36.740 1.00 51.56 229 PRO A CA 1
ATOM 1648 C C . PRO A 1 229 ? 0.652 -9.374 -37.544 1.00 51.56 229 PRO A C 1
ATOM 1650 O O . PRO A 1 229 ? 1.305 -8.548 -38.183 1.00 51.56 229 PRO A O 1
ATOM 1653 N N . ALA A 1 230 ? -0.681 -9.354 -37.496 1.00 38.19 230 ALA A N 1
ATOM 1654 C CA . ALA A 1 230 ? -1.506 -8.261 -37.991 1.00 38.19 230 ALA A CA 1
ATOM 1655 C C . ALA A 1 230 ? -1.680 -7.187 -36.907 1.00 38.19 230 ALA A C 1
ATOM 1657 O O . ALA A 1 230 ? -1.959 -7.477 -35.745 1.00 38.19 230 ALA A O 1
ATOM 1658 N N . ALA A 1 231 ? -1.509 -5.943 -37.338 1.00 43.16 231 ALA A N 1
ATOM 1659 C CA . ALA A 1 231 ? -1.630 -4.716 -36.574 1.00 43.16 231 ALA A CA 1
ATOM 1660 C C . ALA A 1 231 ? -3.068 -4.422 -36.111 1.00 43.16 231 ALA A C 1
ATOM 1662 O O . ALA A 1 231 ? -4.000 -4.576 -36.897 1.00 43.16 231 ALA A O 1
ATOM 1663 N N . ALA A 1 232 ? -3.212 -3.909 -34.882 1.00 43.19 232 ALA A N 1
ATOM 1664 C CA . ALA A 1 232 ? -4.154 -2.845 -34.498 1.00 43.19 232 ALA A CA 1
ATOM 1665 C C . ALA A 1 232 ? -4.038 -2.558 -32.987 1.00 43.19 232 ALA A C 1
ATOM 1667 O O . ALA A 1 232 ? -4.840 -3.037 -32.190 1.00 43.19 232 ALA A O 1
ATOM 1668 N N . ALA A 1 233 ? -3.044 -1.761 -32.584 1.00 39.97 233 ALA A N 1
ATOM 1669 C CA . ALA A 1 233 ? -3.028 -1.133 -31.265 1.00 39.97 233 ALA A CA 1
ATOM 1670 C C . ALA A 1 233 ? -3.595 0.286 -31.406 1.00 39.97 233 ALA A C 1
ATOM 1672 O O . ALA A 1 233 ? -2.992 1.155 -32.037 1.00 39.97 233 ALA A O 1
ATOM 1673 N N . ALA A 1 234 ? -4.800 0.485 -30.876 1.00 38.88 234 ALA A N 1
ATOM 1674 C CA . ALA A 1 234 ? -5.461 1.776 -30.801 1.00 38.88 234 ALA A CA 1
ATOM 1675 C C . ALA A 1 234 ? -4.745 2.668 -29.777 1.00 38.88 234 ALA A C 1
ATOM 1677 O O . ALA A 1 234 ? -4.570 2.293 -28.619 1.00 38.88 234 ALA A O 1
ATOM 1678 N N . ALA A 1 235 ? -4.330 3.850 -30.224 1.00 39.41 235 ALA A N 1
ATOM 1679 C CA . ALA A 1 235 ? -3.690 4.864 -29.405 1.00 39.41 235 ALA A CA 1
ATOM 1680 C C . ALA A 1 235 ? -4.716 5.555 -28.492 1.00 39.41 235 ALA A C 1
ATOM 1682 O O . ALA A 1 235 ? -5.534 6.348 -28.957 1.00 39.41 235 ALA A O 1
ATOM 1683 N N . CYS A 1 236 ? -4.633 5.304 -27.188 1.00 30.55 236 CYS A N 1
ATOM 1684 C CA . CYS A 1 236 ? -5.180 6.203 -26.177 1.00 30.55 236 CYS A CA 1
ATOM 1685 C C . CYS A 1 236 ? -4.054 7.135 -25.722 1.00 30.55 236 CYS A C 1
ATOM 1687 O O . CYS A 1 236 ? -3.219 6.775 -24.900 1.00 30.55 236 CYS A O 1
ATOM 1689 N N . SER A 1 237 ? -4.025 8.333 -26.305 1.00 44.75 237 SER A N 1
ATOM 1690 C CA . SER A 1 237 ? -3.165 9.443 -25.891 1.00 44.75 237 SER A CA 1
ATOM 1691 C C . SER A 1 237 ? -3.668 10.005 -24.558 1.00 44.75 237 SER A C 1
ATOM 1693 O O . SER A 1 237 ? -4.467 10.942 -24.540 1.00 44.75 237 SER A O 1
ATOM 1695 N N . ALA A 1 238 ? -3.213 9.433 -23.446 1.00 40.66 238 ALA A N 1
ATOM 1696 C CA . ALA A 1 238 ? -3.286 10.083 -22.145 1.00 40.66 238 ALA A CA 1
ATOM 1697 C C . ALA A 1 238 ? -2.052 10.981 -21.998 1.00 40.66 238 ALA A C 1
ATOM 1699 O O . ALA A 1 238 ? -0.922 10.508 -22.071 1.00 40.66 238 ALA A O 1
ATOM 1700 N N . ALA A 1 239 ? -2.281 12.285 -21.864 1.00 40.72 239 ALA A N 1
ATOM 1701 C CA . ALA A 1 239 ? -1.235 13.252 -21.574 1.00 40.72 239 ALA A CA 1
ATOM 1702 C C . ALA A 1 239 ? -0.600 12.907 -20.218 1.00 40.72 239 ALA A C 1
ATOM 1704 O O . ALA A 1 239 ? -1.281 12.970 -19.196 1.00 40.72 239 ALA A O 1
ATOM 1705 N N . ASP A 1 240 ? 0.674 12.516 -20.234 1.00 39.91 240 ASP A N 1
ATOM 1706 C CA . ASP A 1 240 ? 1.490 12.277 -19.043 1.00 39.91 240 ASP A CA 1
ATOM 1707 C C . ASP A 1 240 ? 1.663 13.595 -18.260 1.00 39.91 240 ASP A C 1
ATOM 1709 O O . ASP A 1 240 ? 2.230 14.547 -18.802 1.00 39.91 240 ASP A O 1
ATOM 1713 N N . PRO A 1 241 ? 1.215 13.689 -16.993 1.00 45.50 241 PRO A N 1
ATOM 1714 C CA . PRO A 1 241 ? 1.469 14.838 -16.127 1.00 45.50 241 PRO A CA 1
ATOM 1715 C C . PRO A 1 241 ? 2.778 14.692 -15.332 1.00 45.50 241 PRO A C 1
ATOM 1717 O O . PRO A 1 241 ? 2.945 15.335 -14.296 1.00 45.50 241 PRO A O 1
ATOM 1720 N N . PHE A 1 242 ? 3.709 13.842 -15.774 1.00 44.03 242 PHE A N 1
ATOM 1721 C CA . PHE A 1 242 ? 5.036 13.788 -15.171 1.00 44.03 242 PHE A CA 1
ATOM 1722 C C . PHE A 1 242 ? 5.877 14.937 -15.718 1.00 44.03 242 PHE A C 1
ATOM 1724 O O . PHE A 1 242 ? 6.536 14.820 -16.748 1.00 44.03 242 PHE A O 1
ATOM 1731 N N . GLU A 1 243 ? 5.820 16.060 -15.001 1.00 44.78 243 GLU A N 1
ATOM 1732 C CA . GLU A 1 243 ? 6.851 17.092 -15.013 1.00 44.78 243 GLU A CA 1
ATOM 1733 C C . GLU A 1 243 ? 8.233 16.427 -14.939 1.00 44.78 243 GLU A C 1
ATOM 1735 O O . GLU A 1 243 ? 8.644 15.881 -13.917 1.00 44.78 243 GLU A O 1
ATOM 1740 N N . GLU A 1 244 ? 8.885 16.409 -16.098 1.00 46.88 244 GLU A N 1
ATOM 1741 C CA . GLU A 1 244 ? 10.318 16.503 -16.350 1.00 46.88 244 GLU A CA 1
ATOM 1742 C C . GLU A 1 244 ? 11.197 16.467 -15.083 1.00 46.88 244 GLU A C 1
ATOM 1744 O O . GLU A 1 244 ? 11.627 17.492 -14.551 1.00 46.88 244 GLU A O 1
ATOM 1749 N N . LEU A 1 245 ? 11.503 15.256 -14.601 1.00 48.72 245 LEU A N 1
ATOM 1750 C CA . LEU A 1 245 ? 12.604 15.053 -13.662 1.00 48.72 245 LEU A CA 1
ATOM 1751 C C . LEU A 1 245 ? 13.917 15.408 -14.375 1.00 48.72 245 LEU A C 1
ATOM 1753 O O . LEU A 1 245 ? 14.500 14.589 -15.083 1.00 48.72 245 LEU A O 1
ATOM 1757 N N . GLY A 1 246 ? 14.387 16.638 -14.173 1.00 35.53 246 GLY A N 1
ATOM 1758 C CA . GLY A 1 246 ? 15.716 17.072 -14.588 1.00 35.53 246 GLY A CA 1
ATOM 1759 C C . GLY A 1 246 ? 16.793 16.346 -13.782 1.00 35.53 246 GLY A C 1
ATOM 1760 O O . GLY A 1 246 ? 16.993 16.625 -12.600 1.00 35.53 246 GLY A O 1
ATOM 1761 N N . VAL A 1 247 ? 17.498 15.407 -14.414 1.00 45.94 247 VAL A N 1
ATOM 1762 C CA . VAL A 1 247 ? 18.679 14.760 -13.830 1.00 45.94 247 VAL A CA 1
ATOM 1763 C C . VAL A 1 247 ? 19.884 15.674 -14.056 1.00 45.94 247 VAL A C 1
ATOM 1765 O O . VAL A 1 247 ? 20.431 15.731 -15.153 1.00 45.94 247 VAL A O 1
ATOM 1768 N N . VAL A 1 248 ? 20.300 16.402 -13.018 1.00 34.16 248 VAL A N 1
ATOM 1769 C CA . VAL A 1 248 ? 21.545 17.185 -13.032 1.00 34.16 248 VAL A CA 1
ATOM 1770 C C . VAL A 1 248 ? 22.660 16.326 -12.441 1.00 34.16 248 VAL A C 1
ATOM 1772 O O . VAL A 1 248 ? 22.675 16.046 -11.243 1.00 34.16 248 VAL A O 1
ATOM 1775 N N . VAL A 1 249 ? 23.584 15.877 -13.293 1.00 44.44 249 VAL A N 1
ATOM 1776 C CA . VAL A 1 249 ? 24.774 15.119 -12.880 1.00 44.44 249 VAL A CA 1
ATOM 1777 C C . VAL A 1 249 ? 25.908 16.103 -12.600 1.00 44.44 249 VAL A C 1
ATOM 1779 O O . VAL A 1 249 ? 26.776 16.334 -13.435 1.00 44.44 249 VAL A O 1
ATOM 1782 N N . GLU A 1 250 ? 25.899 16.698 -11.412 1.00 42.97 250 GLU A N 1
ATOM 1783 C CA . GLU A 1 250 ? 27.044 17.445 -10.891 1.00 42.97 250 GLU A CA 1
ATOM 1784 C C . GLU A 1 250 ? 27.823 16.539 -9.939 1.00 42.97 250 GLU A C 1
ATOM 1786 O O . GLU A 1 250 ? 27.343 16.198 -8.863 1.00 42.97 250 GLU A O 1
ATOM 1791 N N . HIS A 1 251 ? 29.028 16.136 -10.352 1.00 43.53 251 HIS A N 1
ATOM 1792 C CA . HIS A 1 251 ? 29.971 15.335 -9.567 1.00 43.53 251 HIS A CA 1
ATOM 1793 C C . HIS A 1 251 ? 29.421 13.973 -9.100 1.00 43.53 251 HIS A C 1
ATOM 1795 O O . HIS A 1 251 ? 28.831 13.840 -8.035 1.00 43.53 251 HIS A O 1
ATOM 1801 N N . THR A 1 252 ? 29.683 12.941 -9.908 1.00 55.50 252 THR A N 1
ATOM 1802 C CA . THR A 1 252 ? 29.535 11.493 -9.649 1.00 55.50 252 THR A CA 1
ATOM 1803 C C . THR A 1 252 ? 29.513 11.066 -8.174 1.00 55.50 252 THR A C 1
ATOM 1805 O O . THR A 1 252 ? 30.517 10.568 -7.692 1.00 55.50 252 THR A O 1
ATOM 1808 N N . PHE A 1 253 ? 28.370 11.181 -7.489 1.00 45.31 253 PHE A N 1
ATOM 1809 C CA . PHE A 1 253 ? 27.949 10.349 -6.353 1.00 45.31 253 PHE A CA 1
ATOM 1810 C C . PHE A 1 253 ? 26.427 10.464 -6.184 1.00 45.31 253 PHE A C 1
ATOM 1812 O O . PHE A 1 253 ? 25.917 11.447 -5.645 1.00 45.31 253 PHE A O 1
ATOM 1819 N N . LEU A 1 254 ? 25.690 9.430 -6.598 1.00 49.38 254 LEU A N 1
ATOM 1820 C CA . LEU A 1 254 ? 24.257 9.316 -6.327 1.00 49.38 254 LEU A CA 1
ATOM 1821 C C . LEU A 1 254 ? 24.038 9.108 -4.820 1.00 49.38 254 LEU A C 1
ATOM 1823 O O . LEU A 1 254 ? 24.254 8.021 -4.289 1.00 49.38 254 LEU A O 1
ATOM 1827 N N . HIS A 1 255 ? 23.603 10.153 -4.114 1.00 37.94 255 HIS A N 1
ATOM 1828 C CA . HIS A 1 255 ? 23.127 10.033 -2.736 1.00 37.94 255 HIS A CA 1
ATOM 1829 C C . HIS A 1 255 ? 21.625 9.743 -2.731 1.00 37.94 255 HIS A C 1
ATOM 1831 O O . HIS A 1 255 ? 20.795 10.647 -2.638 1.00 37.94 255 HIS A O 1
ATOM 1837 N N . CYS A 1 256 ? 21.258 8.465 -2.789 1.00 40.16 256 CYS A N 1
ATOM 1838 C CA . CYS A 1 256 ? 19.874 8.041 -2.601 1.00 40.16 256 CYS A CA 1
ATOM 1839 C C . CYS A 1 256 ? 19.482 8.179 -1.118 1.00 40.16 256 CYS A C 1
ATOM 1841 O O . CYS A 1 256 ? 19.674 7.267 -0.316 1.00 40.16 256 CYS A O 1
ATOM 1843 N N . ARG A 1 257 ? 18.917 9.326 -0.718 1.00 38.03 257 ARG A N 1
ATOM 1844 C CA . ARG A 1 257 ? 18.214 9.456 0.570 1.00 38.03 257 ARG A CA 1
ATOM 1845 C C . ARG A 1 257 ? 16.764 9.011 0.406 1.00 38.03 257 ARG A C 1
ATOM 1847 O O . ARG A 1 257 ? 15.870 9.823 0.212 1.00 3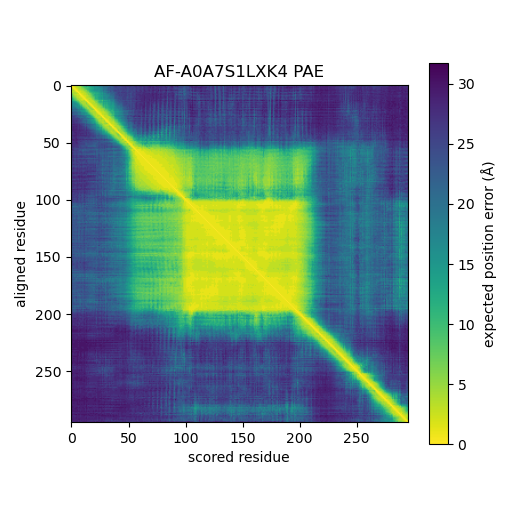8.03 257 ARG A O 1
ATOM 1854 N N . GLY A 1 258 ? 16.533 7.708 0.511 1.00 35.25 258 GLY A N 1
ATOM 1855 C CA . GLY A 1 258 ? 15.191 7.136 0.518 1.00 35.25 258 GLY A CA 1
ATOM 1856 C C . GLY A 1 258 ? 15.231 5.679 0.946 1.00 35.25 258 GLY A C 1
ATOM 1857 O O . GLY A 1 258 ? 16.106 4.936 0.521 1.00 35.25 258 GLY A O 1
ATOM 1858 N N . ALA A 1 259 ? 14.291 5.273 1.799 1.00 42.47 259 ALA A N 1
ATOM 1859 C CA . ALA A 1 259 ? 14.118 3.900 2.273 1.00 42.47 259 ALA A CA 1
ATOM 1860 C C . ALA A 1 259 ? 13.535 2.980 1.180 1.00 42.47 259 ALA A C 1
ATOM 1862 O O . ALA A 1 259 ? 12.551 2.280 1.410 1.00 42.47 259 ALA A O 1
ATOM 1863 N N . LEU A 1 260 ? 14.109 3.020 -0.022 1.00 45.59 260 LEU A N 1
ATOM 1864 C CA . LEU A 1 260 ? 13.879 2.012 -1.043 1.00 45.59 260 LEU A CA 1
ATOM 1865 C C . LEU A 1 260 ? 14.849 0.875 -0.741 1.00 45.59 260 LEU A C 1
ATOM 1867 O O . LEU A 1 260 ? 16.056 0.998 -0.936 1.00 45.59 260 LEU A O 1
ATOM 1871 N N . HIS A 1 261 ? 14.307 -0.203 -0.183 1.00 43.28 261 HIS A N 1
ATOM 1872 C CA . HIS A 1 261 ? 15.009 -1.468 -0.045 1.00 43.28 261 HIS A CA 1
ATOM 1873 C C . HIS A 1 261 ? 15.128 -2.071 -1.448 1.00 43.28 261 HIS A C 1
ATOM 1875 O O . HIS A 1 261 ? 14.296 -2.871 -1.861 1.00 43.28 261 HIS A O 1
ATOM 1881 N N . PHE A 1 262 ? 16.112 -1.610 -2.215 1.00 44.50 262 PHE A N 1
ATOM 1882 C CA . PHE A 1 262 ? 16.558 -2.338 -3.392 1.00 44.50 262 PHE A CA 1
ATOM 1883 C C . PHE A 1 262 ? 17.284 -3.585 -2.888 1.00 44.50 262 PHE A C 1
ATOM 1885 O O . PHE A 1 262 ? 18.351 -3.470 -2.284 1.00 44.50 262 PHE A O 1
ATOM 1892 N N . ASP A 1 263 ? 16.704 -4.764 -3.117 1.00 43.34 263 ASP A N 1
ATOM 1893 C CA . ASP A 1 263 ? 17.462 -6.014 -3.089 1.00 43.34 263 ASP A CA 1
ATOM 1894 C C . ASP A 1 263 ? 18.403 -6.005 -4.297 1.00 43.34 263 ASP A C 1
ATOM 1896 O O . ASP A 1 263 ? 18.093 -6.490 -5.382 1.00 43.34 263 ASP A O 1
ATOM 1900 N N . LEU A 1 264 ? 19.564 -5.374 -4.118 1.00 41.19 264 LEU A N 1
ATOM 1901 C CA . LEU A 1 264 ? 20.694 -5.556 -5.013 1.00 41.19 264 LEU A CA 1
ATOM 1902 C C . LEU A 1 264 ? 21.193 -6.987 -4.802 1.00 41.19 264 LEU A C 1
ATOM 1904 O O . LEU A 1 264 ? 21.969 -7.249 -3.884 1.00 41.19 264 LEU A O 1
ATOM 1908 N N . SER A 1 265 ? 20.717 -7.924 -5.626 1.00 43.62 265 SER A N 1
ATOM 1909 C CA . SER A 1 265 ? 21.309 -9.257 -5.713 1.00 43.62 265 SER A CA 1
ATOM 1910 C C . SER A 1 265 ? 22.786 -9.126 -6.077 1.00 43.62 265 SER A C 1
ATOM 1912 O O . SER A 1 265 ? 23.156 -8.692 -7.167 1.00 43.62 265 SER A O 1
ATOM 1914 N N . GLU A 1 266 ? 23.621 -9.498 -5.112 1.00 44.38 266 GLU A N 1
ATOM 1915 C CA . GLU A 1 266 ? 25.071 -9.576 -5.185 1.00 44.38 266 GLU A CA 1
ATOM 1916 C C . GLU A 1 266 ? 25.518 -10.546 -6.286 1.00 44.38 266 GLU A C 1
ATOM 1918 O O . GLU A 1 266 ? 25.731 -11.734 -6.056 1.00 44.38 266 GLU A O 1
ATOM 1923 N N . ALA A 1 267 ? 25.750 -10.030 -7.487 1.00 53.91 267 ALA A N 1
ATOM 1924 C CA . ALA A 1 267 ? 26.697 -10.634 -8.412 1.00 53.91 267 ALA A CA 1
ATOM 1925 C C . ALA A 1 267 ? 28.023 -9.867 -8.329 1.00 53.91 267 ALA A C 1
ATOM 1927 O O . ALA A 1 267 ? 28.384 -9.117 -9.231 1.00 53.91 267 ALA A O 1
ATOM 1928 N N . SER A 1 268 ? 28.750 -10.019 -7.217 1.00 46.22 268 SER A N 1
ATOM 1929 C CA . SER A 1 268 ? 30.190 -9.728 -7.166 1.00 46.22 268 SER A CA 1
ATOM 1930 C C . SER A 1 268 ? 30.871 -10.431 -5.998 1.00 46.22 268 SER A C 1
ATOM 1932 O O . SER A 1 268 ? 30.932 -9.964 -4.866 1.00 46.22 268 SER A O 1
ATOM 1934 N N . SER A 1 269 ? 31.445 -11.578 -6.344 1.00 57.31 269 SER A N 1
ATOM 1935 C CA . SER A 1 269 ? 32.644 -12.135 -5.731 1.00 57.31 269 SER A CA 1
ATOM 1936 C C . SER A 1 269 ? 33.694 -11.038 -5.489 1.00 57.31 269 SER A C 1
ATOM 1938 O O . SER A 1 269 ? 34.233 -10.496 -6.450 1.00 57.31 269 SER A O 1
ATOM 1940 N N . SER A 1 270 ? 34.059 -10.767 -4.234 1.00 47.06 270 SER A N 1
ATOM 1941 C CA . SER A 1 270 ? 35.460 -10.838 -3.784 1.00 47.06 270 SER A CA 1
ATOM 1942 C C . SER A 1 270 ? 35.607 -10.502 -2.294 1.00 47.06 270 SER A C 1
ATOM 1944 O O . SER A 1 270 ? 34.985 -9.587 -1.769 1.00 47.06 270 SER A O 1
ATOM 1946 N N . ALA A 1 271 ? 36.493 -11.257 -1.640 1.00 51.97 271 ALA A N 1
ATOM 1947 C CA . ALA A 1 271 ? 37.146 -10.940 -0.370 1.00 51.97 271 ALA A CA 1
ATOM 1948 C C . ALA A 1 271 ? 36.253 -10.814 0.884 1.00 51.97 271 ALA A C 1
ATOM 1950 O O . ALA A 1 271 ? 36.059 -9.742 1.454 1.00 51.97 271 ALA A O 1
ATOM 1951 N N . LEU A 1 272 ? 35.854 -11.973 1.417 1.00 40.44 272 LEU A N 1
ATOM 1952 C CA . LEU A 1 272 ? 35.570 -12.144 2.844 1.00 40.44 272 LEU A CA 1
ATOM 1953 C C . LEU A 1 272 ? 36.810 -11.750 3.666 1.00 40.44 272 LEU A C 1
ATOM 1955 O O . LEU A 1 272 ? 37.737 -12.539 3.846 1.00 40.44 272 LEU A O 1
ATOM 1959 N N . VAL A 1 273 ? 36.819 -10.527 4.191 1.00 46.47 273 VAL A N 1
ATOM 1960 C CA . VAL A 1 273 ? 37.730 -10.134 5.267 1.00 46.47 273 VAL A CA 1
ATOM 1961 C C . VAL A 1 273 ? 37.223 -10.791 6.551 1.00 46.47 273 VAL A C 1
ATOM 1963 O O . VAL A 1 273 ? 36.317 -10.293 7.216 1.00 46.47 273 VAL A O 1
ATOM 1966 N N . GLN A 1 274 ? 37.800 -11.942 6.898 1.00 45.94 274 GLN A N 1
ATOM 1967 C CA . GLN A 1 274 ? 37.677 -12.517 8.236 1.00 45.94 274 GLN A CA 1
ATOM 1968 C C . GLN A 1 274 ? 38.401 -11.603 9.229 1.00 45.94 274 GLN A C 1
ATOM 1970 O O . GLN A 1 274 ? 39.623 -11.633 9.352 1.00 45.94 274 GLN A O 1
ATOM 1975 N N . THR A 1 275 ? 37.653 -10.791 9.973 1.00 51.31 275 THR A N 1
ATOM 1976 C CA . THR A 1 275 ? 38.187 -10.184 11.192 1.00 51.31 275 THR A CA 1
ATOM 1977 C C . THR A 1 275 ? 38.253 -11.266 12.263 1.00 51.31 275 THR A C 1
ATOM 1979 O O . THR A 1 275 ? 37.219 -11.673 12.800 1.00 51.31 275 THR A O 1
ATOM 1982 N N . GLU A 1 276 ? 39.455 -11.756 12.564 1.00 49.09 276 GLU A N 1
ATOM 1983 C CA . GLU A 1 276 ? 39.670 -12.649 13.699 1.00 49.09 276 GLU A CA 1
ATOM 1984 C C . GLU A 1 276 ? 39.159 -11.986 14.993 1.00 49.09 276 GLU A C 1
ATOM 1986 O O . GLU A 1 276 ? 39.520 -10.840 15.296 1.00 49.09 276 GLU A O 1
ATOM 1991 N N . PRO A 1 277 ? 38.331 -12.676 15.797 1.00 54.94 277 PRO A N 1
ATOM 1992 C CA . PRO A 1 277 ? 37.983 -12.203 17.122 1.00 54.94 277 PRO A CA 1
ATOM 1993 C C . PRO A 1 277 ? 39.247 -12.255 17.975 1.00 54.94 277 PRO A C 1
ATOM 1995 O O . PRO A 1 277 ? 39.729 -13.322 18.349 1.00 54.94 277 PRO A O 1
ATOM 1998 N N . ARG A 1 278 ? 39.794 -11.078 18.278 1.00 47.25 278 ARG A N 1
ATOM 1999 C CA . ARG A 1 278 ? 40.942 -10.901 19.166 1.00 47.25 278 ARG A CA 1
ATOM 2000 C C . ARG A 1 278 ? 40.608 -11.491 20.540 1.00 47.25 278 ARG A C 1
ATOM 2002 O O . ARG A 1 278 ? 39.995 -10.840 21.385 1.00 47.25 278 ARG A O 1
ATOM 2009 N N . GLY A 1 279 ? 41.002 -12.746 20.743 1.00 48.38 279 GLY A N 1
ATOM 2010 C CA . GLY A 1 279 ? 40.913 -13.466 22.003 1.00 48.38 279 GLY A CA 1
ATOM 2011 C C . GLY A 1 279 ? 41.838 -12.836 23.035 1.00 48.38 279 GLY A C 1
ATOM 2012 O O . GLY A 1 279 ? 42.990 -13.229 23.179 1.00 48.38 279 GLY A O 1
ATOM 2013 N N . ALA A 1 280 ? 41.333 -11.850 23.774 1.00 52.19 280 ALA A N 1
ATOM 2014 C CA . ALA A 1 280 ? 41.949 -11.424 25.020 1.00 52.19 280 ALA A CA 1
ATOM 2015 C C . ALA A 1 280 ? 41.598 -12.455 26.105 1.00 52.19 280 ALA A C 1
ATOM 2017 O O . ALA A 1 280 ? 40.571 -12.354 26.780 1.00 52.19 280 ALA A O 1
ATOM 2018 N N . ALA A 1 281 ? 42.447 -13.474 26.249 1.00 55.47 281 ALA A N 1
ATOM 2019 C CA . ALA A 1 281 ? 42.426 -14.384 27.386 1.00 55.47 281 ALA A CA 1
ATOM 2020 C C . ALA A 1 281 ? 42.682 -13.573 28.671 1.00 55.47 281 ALA A C 1
ATOM 2022 O O . ALA A 1 281 ? 43.814 -13.190 28.952 1.00 55.47 281 ALA A O 1
ATOM 2023 N N . GLY A 1 282 ? 41.624 -13.249 29.421 1.00 65.56 282 GLY A N 1
ATOM 2024 C CA . GLY A 1 282 ? 41.753 -12.595 30.730 1.00 65.56 282 GLY A CA 1
ATOM 2025 C C . GLY A 1 282 ? 40.658 -11.601 31.115 1.00 65.56 282 GLY A C 1
ATOM 2026 O O . GLY A 1 282 ? 40.653 -11.138 32.253 1.00 65.56 282 GLY A O 1
ATOM 2027 N N . ALA A 1 283 ? 39.714 -11.264 30.232 1.00 63.47 283 ALA A N 1
ATOM 2028 C CA . ALA A 1 283 ? 38.602 -10.400 30.629 1.00 63.47 283 ALA A CA 1
ATOM 2029 C C . ALA A 1 283 ? 37.569 -11.202 31.454 1.00 63.47 283 ALA A C 1
ATOM 2031 O O . ALA A 1 283 ? 37.031 -12.187 30.939 1.00 63.47 283 ALA A O 1
ATOM 2032 N N . PRO A 1 284 ? 37.254 -10.813 32.709 1.00 71.94 284 PRO A N 1
ATOM 2033 C CA . PRO A 1 284 ? 36.198 -11.464 33.474 1.00 71.94 284 PRO A CA 1
ATOM 2034 C C . PRO A 1 284 ? 34.879 -11.310 32.718 1.00 71.94 284 PRO A C 1
ATOM 2036 O O . PRO A 1 284 ? 34.498 -10.200 32.332 1.00 71.94 284 PRO A O 1
ATOM 2039 N N . ALA A 1 285 ? 34.200 -12.434 32.485 1.00 70.50 285 ALA A N 1
ATOM 2040 C CA . ALA A 1 285 ? 32.902 -12.470 31.831 1.00 70.50 285 ALA A CA 1
ATOM 2041 C C . ALA A 1 285 ? 31.968 -11.471 32.525 1.00 70.50 285 ALA A C 1
ATOM 2043 O O . ALA A 1 285 ? 31.615 -11.643 33.693 1.00 70.50 285 ALA A O 1
ATOM 2044 N N . ARG A 1 286 ? 31.596 -10.390 31.826 1.00 68.81 286 ARG A N 1
ATOM 2045 C CA . ARG A 1 286 ? 30.640 -9.421 32.362 1.00 68.81 286 ARG A CA 1
ATOM 2046 C C . ARG A 1 286 ? 29.328 -10.161 32.587 1.00 68.81 286 ARG A C 1
ATOM 2048 O O . ARG A 1 286 ? 28.688 -10.594 31.630 1.00 68.81 286 ARG A O 1
ATOM 2055 N N . ALA A 1 287 ? 28.970 -10.340 33.857 1.00 71.19 287 ALA A N 1
ATOM 2056 C CA . ALA A 1 287 ? 27.743 -11.001 34.263 1.00 71.19 287 ALA A CA 1
ATOM 2057 C C . ALA A 1 287 ? 26.560 -10.300 33.588 1.00 71.19 287 ALA A C 1
ATOM 2059 O O . ALA A 1 287 ? 26.305 -9.120 33.824 1.00 71.19 287 ALA A O 1
ATOM 2060 N N . ASN A 1 288 ? 25.876 -11.020 32.700 1.00 71.25 288 ASN A N 1
ATOM 2061 C CA . ASN A 1 288 ? 24.708 -10.510 32.004 1.00 71.25 288 ASN A CA 1
ATOM 2062 C C . ASN A 1 288 ? 23.597 -10.252 33.044 1.00 71.25 288 ASN A C 1
ATOM 2064 O O . ASN A 1 288 ? 23.087 -11.220 33.618 1.00 71.25 288 ASN A O 1
ATOM 2068 N N . PRO A 1 289 ? 23.185 -8.991 33.283 1.00 77.50 289 PRO A N 1
ATOM 2069 C CA . PRO A 1 289 ? 22.247 -8.641 34.352 1.00 77.50 289 PRO A CA 1
ATOM 2070 C C . PRO A 1 289 ? 20.820 -9.169 34.120 1.00 77.50 289 PRO A C 1
ATOM 2072 O O . PRO A 1 289 ? 19.942 -8.951 34.948 1.00 77.50 289 PRO A O 1
ATOM 2075 N N . ARG A 1 290 ? 20.553 -9.857 32.998 1.00 69.81 290 ARG A N 1
ATOM 2076 C CA . ARG A 1 290 ? 19.232 -10.407 32.657 1.00 69.81 290 ARG A CA 1
ATOM 2077 C C . ARG A 1 290 ? 19.028 -11.880 33.015 1.00 69.81 290 ARG A C 1
ATOM 2079 O O . ARG A 1 290 ? 17.969 -12.412 32.692 1.00 69.81 290 ARG A O 1
ATOM 2086 N N . ARG A 1 291 ? 19.971 -12.557 33.680 1.00 70.62 291 ARG A N 1
ATOM 2087 C CA . ARG A 1 291 ? 19.689 -13.889 34.246 1.00 70.62 291 ARG A CA 1
ATOM 2088 C C . ARG A 1 291 ? 18.882 -13.734 35.534 1.00 70.62 291 ARG A C 1
ATOM 2090 O O . ARG A 1 291 ? 19.439 -13.536 36.606 1.00 70.62 291 ARG A O 1
ATOM 2097 N N . TRP A 1 292 ? 17.562 -13.812 35.403 1.00 72.56 292 TRP A N 1
ATOM 2098 C CA . TRP A 1 292 ? 16.661 -14.017 36.532 1.00 72.56 292 TRP A CA 1
ATOM 2099 C C . TRP A 1 292 ? 16.928 -15.439 37.037 1.00 72.56 292 TRP A C 1
ATOM 2101 O O . TRP A 1 292 ? 16.834 -16.394 36.264 1.00 72.56 292 TRP A O 1
ATOM 2111 N N . GLY A 1 293 ? 17.389 -15.564 38.282 1.00 72.38 293 GLY A N 1
ATOM 2112 C CA . GLY A 1 293 ? 17.619 -16.865 38.907 1.00 72.38 293 GLY A CA 1
ATOM 2113 C C . GLY A 1 293 ? 16.303 -17.638 39.063 1.00 72.38 293 GLY A C 1
ATOM 2114 O O . GLY A 1 293 ? 15.246 -17.008 39.138 1.00 72.38 293 GLY A O 1
ATOM 2115 N N . PRO A 1 294 ? 16.345 -18.981 39.082 1.00 69.19 294 PRO A N 1
ATOM 2116 C CA . PRO A 1 294 ? 15.168 -19.779 39.397 1.00 69.19 294 PRO A CA 1
ATOM 2117 C C . PRO A 1 294 ? 14.734 -19.493 40.842 1.00 69.19 294 PRO A C 1
ATOM 2119 O O . PRO A 1 294 ? 15.576 -19.478 41.743 1.00 69.19 294 PRO A O 1
ATOM 2122 N N . ALA A 1 295 ? 13.443 -19.206 41.013 1.00 61.47 295 ALA A N 1
ATOM 2123 C CA . ALA A 1 295 ? 12.780 -19.098 42.310 1.00 61.47 295 ALA A CA 1
ATOM 2124 C C . ALA A 1 295 ? 12.535 -20.484 42.916 1.00 61.47 295 ALA A C 1
ATOM 2126 O O . ALA A 1 295 ? 12.331 -21.434 42.123 1.00 61.47 295 ALA A O 1
#

pLDDT: mean 72.51, std 22.85, range [30.55, 98.5]

Radius of gyration: 34.64 Å; Cα contacts (8 Å, |Δi|>4): 167; chains: 1; bounding box: 112×74×95 Å

Organism: Alexandrium catenella (NCBI:txid2925)

Secondary structure (DSSP, 8-state):
-----PPPPPPPPPPP-----PPPPPP-------------------PPPP--TTHHHHHHHHHHHHHHHHHHHHHHHHHHHHHHHHHHHHHHHHS----TT-EEEEEES---HHHHHHHHH-GGGHHHHHHHHHTT--SS-GGGTT-EESS---HHHHHHHT----TTEEEEEGGGHHHHHHHHHTS-TTTPPPEEE-SGGGGGGTGGGTSS--S------------PPPP-------------------SS-----S----------------------TT------TT-PPP-